Protein AF-A0A940A848-F1 (afdb_monomer)

Radius of gyration: 34.15 Å; Cα contacts (8 Å, |Δi|>4): 410; chains: 1; bounding box: 59×73×88 Å

Nearest PDB structures (foldseek):
  6dms-assembly1_A  TM=5.647E-01  e=5.187E-02  Mariniflexile fucanivorans
  2dm3-assembly1_A  TM=4.532E-01  e=2.828E-02  Homo sapiens
  6dlh-assembly1_A  TM=5.750E-01  e=3.401E-01  Mariniflexile fucanivorans
  6dns-assembly1_A  TM=5.674E-01  e=4.605E-01  Mariniflexile fucanivorans
  1op4-assembly1_A  TM=2.890E-01  e=3.012E-01  Mus musculus

Secondary structure (DSSP, 8-state):
------------BS-TTEEEEEEEEEE---SS--EEEEEEEHHHHHHHTTS-HHHHHHHHHHHHH-SS-SS--EEEEETTEEEE--TTTEEGGGEEEE-TTS-B--SSTT--EEEEEE-TTGGGTEEEEEEEEPTTS--TT-EEEEEEEEEETTEEEEEEEEEEE-PPP----PPP-----PPP--------------SS---PPP---HHHHHHHTT--

Sequence (220 aa):
MKKLLIAVVCLLTGVQAHAQYSAEVSQYPTTDYSASAFQFQLSAIAATLETDATTLTDAISTYIGSDVPDPILFYAVVNGEDVPWAAATEAEAHGFWMNGEGLPVGWGDNAKFYVFPNIDDAANDNFFFYCGQMPGTMQAGDVAKATIKLKFNGKEATFALTLNVIDKPEFNVPDPTLVEASLNIVGQQEKVVEQFPRGDYSSDLVSVDIKEALDLLGIT

Structure (mmCIF, N/CA/C/O backbone):
data_AF-A0A940A848-F1
#
_entry.id   AF-A0A940A848-F1
#
loop_
_atom_site.group_PDB
_atom_site.id
_atom_site.type_symbol
_atom_site.label_atom_id
_atom_site.label_alt_id
_atom_site.label_comp_id
_atom_site.label_asym_id
_atom_site.label_entity_id
_atom_site.label_seq_id
_atom_site.pdbx_PDB_ins_code
_atom_site.Cartn_x
_atom_site.Cartn_y
_atom_site.Cartn_z
_atom_site.occupancy
_atom_site.B_iso_or_equiv
_atom_site.auth_seq_id
_atom_site.auth_comp_id
_atom_site.auth_asym_id
_atom_site.auth_atom_id
_atom_site.pdbx_PDB_model_num
ATOM 1 N N . MET A 1 1 ? 4.758 7.594 -20.944 1.00 34.72 1 MET A N 1
ATOM 2 C CA . MET A 1 1 ? 3.537 6.854 -21.355 1.00 34.72 1 MET A CA 1
ATOM 3 C C . MET A 1 1 ? 3.746 5.398 -20.968 1.00 34.72 1 MET A C 1
ATOM 5 O O . MET A 1 1 ? 4.774 4.873 -21.345 1.00 34.72 1 MET A O 1
ATOM 9 N N . LYS A 1 2 ? 2.917 4.696 -20.202 1.00 32.38 2 LYS A N 1
ATOM 10 C CA . LYS A 1 2 ? 1.510 4.840 -19.818 1.00 32.38 2 L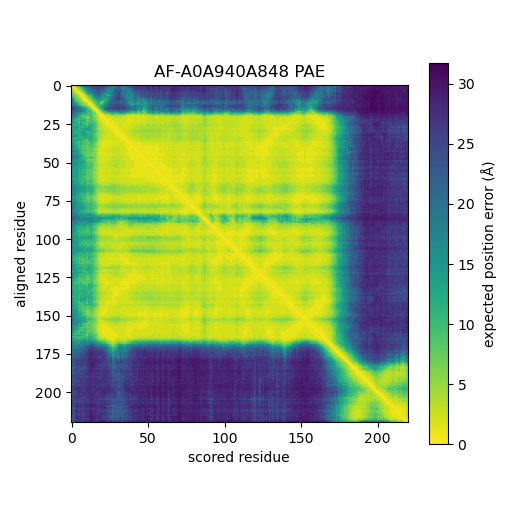YS A CA 1
ATOM 11 C C . LYS A 1 2 ? 1.377 4.364 -18.366 1.00 32.38 2 LYS A C 1
ATOM 13 O O . LYS A 1 2 ? 1.975 3.357 -18.004 1.00 32.38 2 LYS A O 1
ATOM 18 N N . LYS A 1 3 ? 0.573 5.087 -17.585 1.00 37.00 3 LYS A N 1
ATOM 19 C CA . LYS A 1 3 ? -0.046 4.589 -16.355 1.00 37.00 3 LYS A CA 1
ATOM 20 C C . LYS A 1 3 ? -0.786 3.294 -16.708 1.00 37.00 3 LYS A C 1
ATOM 22 O O . LYS A 1 3 ? -1.593 3.317 -17.636 1.00 37.00 3 LYS A O 1
ATOM 27 N N . LEU A 1 4 ? -0.511 2.202 -16.007 1.00 38.66 4 LEU A N 1
ATOM 28 C CA . LEU A 1 4 ? -1.392 1.041 -16.001 1.00 38.66 4 LEU A CA 1
ATOM 29 C C . LEU A 1 4 ? -1.688 0.714 -14.540 1.00 38.66 4 LEU A C 1
ATOM 31 O O . LEU A 1 4 ? -0.968 -0.031 -13.891 1.00 38.66 4 LEU A O 1
ATOM 35 N N . LEU A 1 5 ? -2.720 1.386 -14.036 1.00 42.22 5 LEU A N 1
ATOM 36 C CA . LEU A 1 5 ? -3.410 1.062 -12.799 1.00 42.22 5 LEU A CA 1
ATOM 37 C C . LEU A 1 5 ? -4.490 0.040 -13.187 1.00 42.22 5 LEU A C 1
ATOM 39 O O . LEU A 1 5 ? -5.352 0.361 -14.006 1.00 42.22 5 LEU A O 1
ATOM 43 N N . ILE A 1 6 ? -4.424 -1.182 -12.663 1.00 39.72 6 ILE A N 1
ATOM 44 C CA . ILE A 1 6 ? -5.527 -2.149 -12.734 1.00 39.72 6 ILE A CA 1
ATOM 45 C C . ILE A 1 6 ? -5.932 -2.436 -11.291 1.00 39.72 6 ILE A C 1
ATOM 47 O O . ILE A 1 6 ? -5.167 -3.036 -10.541 1.00 39.72 6 ILE A O 1
ATOM 51 N N . ALA A 1 7 ? -7.114 -1.948 -10.911 1.00 41.16 7 ALA A N 1
ATOM 52 C CA . ALA A 1 7 ? -7.721 -2.148 -9.603 1.00 41.16 7 ALA A CA 1
ATOM 53 C C . ALA A 1 7 ? -8.692 -3.347 -9.627 1.00 41.16 7 ALA A C 1
ATOM 55 O O . ALA A 1 7 ? -9.694 -3.331 -10.335 1.00 41.16 7 ALA A O 1
ATOM 56 N N . VAL A 1 8 ? -8.305 -4.380 -8.873 1.00 47.56 8 VAL A N 1
ATOM 57 C CA . VAL A 1 8 ? -9.037 -5.198 -7.879 1.00 47.56 8 VAL A CA 1
ATOM 58 C C . VAL A 1 8 ? -10.436 -5.778 -8.183 1.00 47.56 8 VAL A C 1
ATOM 60 O O . VAL A 1 8 ? -11.409 -5.071 -8.428 1.00 47.56 8 VAL A O 1
ATOM 63 N N . VAL A 1 9 ? -10.553 -7.100 -7.971 1.00 39.22 9 VAL A N 1
ATOM 64 C CA . VAL A 1 9 ? -11.800 -7.828 -7.658 1.00 39.22 9 VAL A CA 1
ATOM 65 C C . VAL A 1 9 ? -11.838 -8.100 -6.145 1.00 39.22 9 VAL A C 1
ATOM 67 O O . VAL A 1 9 ? -11.004 -8.848 -5.640 1.00 39.22 9 VAL A O 1
ATOM 70 N N . CYS A 1 10 ? -12.802 -7.516 -5.426 1.00 46.72 10 CYS A N 1
ATOM 71 C CA . CYS A 1 10 ? -13.019 -7.744 -3.990 1.00 46.72 10 CYS A CA 1
ATOM 72 C C . CYS A 1 10 ? -14.047 -8.865 -3.762 1.00 46.72 10 CYS A C 1
ATOM 74 O O . CYS A 1 10 ? -15.194 -8.752 -4.194 1.00 46.72 10 CYS A O 1
ATOM 76 N N . LEU A 1 11 ? -13.670 -9.914 -3.028 1.00 47.59 11 LEU A N 1
ATOM 77 C CA . LEU A 1 11 ? -14.590 -10.921 -2.489 1.00 47.59 11 LEU A CA 1
ATOM 78 C C . LEU A 1 11 ? -14.676 -10.741 -0.970 1.00 47.59 11 LEU A C 1
ATOM 80 O O . LEU A 1 11 ? -13.664 -10.821 -0.282 1.00 47.59 11 LEU A O 1
ATOM 84 N N . LEU A 1 12 ? -15.881 -10.486 -0.459 1.00 49.94 12 LEU A N 1
ATOM 85 C CA . LEU A 1 12 ? -16.175 -10.446 0.974 1.00 49.94 12 LEU A CA 1
ATOM 86 C C . LEU A 1 12 ? -16.612 -11.839 1.434 1.00 49.94 12 LEU A C 1
ATOM 88 O O . LEU A 1 12 ? -17.629 -12.356 0.969 1.00 49.94 12 LEU A O 1
ATOM 92 N N . THR A 1 13 ? -15.888 -12.427 2.383 1.00 47.38 13 THR A N 1
ATOM 93 C CA . THR A 1 13 ? -16.311 -13.650 3.080 1.00 47.38 13 THR A CA 1
ATOM 94 C C . THR A 1 13 ? -16.172 -13.443 4.585 1.00 47.38 13 THR A C 1
ATOM 96 O O . THR A 1 13 ? -15.054 -13.296 5.069 1.00 47.38 13 THR A O 1
ATOM 99 N N . GLY A 1 14 ? -17.275 -13.417 5.342 1.00 47.09 14 GLY A N 1
ATOM 100 C CA . GLY A 1 14 ? -17.206 -13.366 6.810 1.00 47.09 14 GLY A CA 1
ATOM 101 C C . GLY A 1 14 ? -18.425 -12.768 7.516 1.00 47.09 14 GLY A C 1
ATOM 102 O O . GLY A 1 14 ? -19.245 -12.078 6.914 1.00 47.09 14 GLY A O 1
ATOM 103 N N . VAL A 1 15 ? -18.530 -13.054 8.818 1.00 48.88 15 VAL A N 1
ATOM 104 C CA . VAL A 1 15 ? -19.424 -12.379 9.777 1.00 48.88 15 VAL A CA 1
ATOM 105 C C . VAL A 1 15 ? -18.771 -11.045 10.163 1.00 48.88 15 VAL A C 1
ATOM 107 O O . VAL A 1 15 ? -17.555 -11.003 10.316 1.00 48.88 15 VAL A O 1
ATOM 110 N N . GLN A 1 16 ? -19.555 -9.973 10.343 1.00 50.69 16 GLN A N 1
ATOM 111 C CA . GLN A 1 16 ? -19.077 -8.575 10.419 1.00 50.69 16 GLN A CA 1
ATOM 112 C C . GLN A 1 16 ? -17.916 -8.288 11.392 1.00 50.69 16 GLN A C 1
ATOM 114 O O . GLN A 1 16 ? -17.192 -7.330 11.172 1.00 50.69 16 GLN A O 1
ATOM 119 N N . ALA A 1 17 ? -17.689 -9.110 12.422 1.00 49.28 17 ALA A N 1
ATOM 120 C CA . ALA A 1 17 ? -16.581 -8.924 13.365 1.00 49.28 17 ALA A CA 1
ATOM 121 C C . ALA A 1 17 ? -15.186 -9.296 12.808 1.00 49.28 17 ALA A C 1
ATOM 123 O O . ALA A 1 17 ? -14.187 -8.875 13.384 1.00 49.28 17 ALA A O 1
ATOM 124 N N . HIS A 1 18 ? -15.120 -10.077 11.722 1.00 60.06 18 HIS A N 1
ATOM 125 C CA . HIS A 1 18 ? -13.884 -10.516 11.065 1.00 60.06 18 HIS A CA 1
ATOM 126 C C . HIS A 1 18 ? -14.122 -10.592 9.550 1.00 60.06 18 HIS A C 1
ATOM 128 O O . HIS A 1 18 ? -14.451 -11.657 9.016 1.00 60.06 18 HIS A O 1
ATOM 134 N N . ALA A 1 19 ? -14.010 -9.460 8.851 1.00 74.44 19 ALA A N 1
ATOM 135 C CA . ALA A 1 19 ? -14.113 -9.459 7.394 1.00 74.44 19 ALA A CA 1
ATOM 136 C C . ALA A 1 19 ? -12.743 -9.684 6.748 1.00 74.44 19 ALA A C 1
ATOM 138 O O . ALA A 1 19 ? -11.732 -9.103 7.157 1.00 74.44 19 ALA A O 1
ATOM 139 N N . GLN A 1 20 ? -12.733 -10.514 5.707 1.00 83.69 20 GLN A N 1
ATOM 140 C CA . GLN A 1 20 ? -11.577 -10.729 4.852 1.00 83.69 20 GLN A CA 1
ATOM 141 C C . GLN A 1 20 ? -11.799 -10.042 3.503 1.00 83.69 20 GLN A C 1
ATOM 143 O O . GLN A 1 20 ? -12.832 -10.232 2.860 1.00 83.69 20 GLN A O 1
ATOM 148 N N . TYR A 1 21 ? -10.804 -9.263 3.093 1.00 88.56 21 TYR A N 1
ATOM 149 C CA . TYR A 1 21 ? -10.696 -8.579 1.815 1.00 88.56 21 TYR A CA 1
ATOM 150 C C . TYR A 1 21 ? -9.500 -9.149 1.057 1.00 88.56 21 TYR A C 1
ATOM 152 O O . TYR A 1 21 ? -8.492 -9.525 1.660 1.00 88.56 21 TYR A O 1
ATOM 160 N N . SER A 1 22 ? -9.582 -9.186 -0.267 1.00 88.19 22 SER A N 1
ATOM 161 C CA . SER A 1 22 ? -8.470 -9.612 -1.114 1.00 88.19 22 SER A CA 1
ATOM 162 C C . SER A 1 22 ? -8.302 -8.680 -2.298 1.00 88.19 22 SER A C 1
ATOM 164 O O . SER A 1 22 ? -9.296 -8.249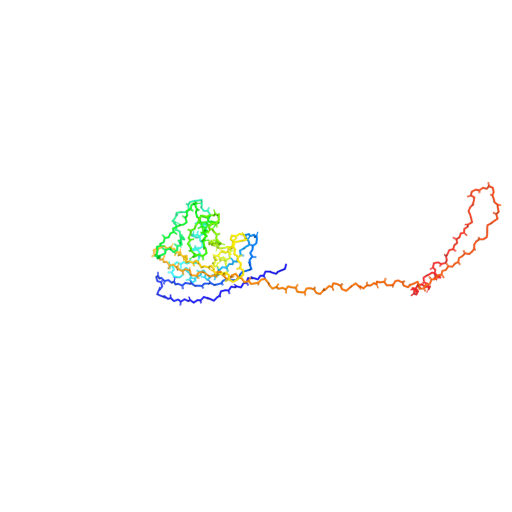 -2.881 1.00 88.19 22 SER A O 1
ATOM 166 N N . ALA A 1 23 ? -7.056 -8.415 -2.673 1.00 86.88 23 ALA A N 1
ATOM 167 C CA . ALA A 1 23 ? -6.733 -7.646 -3.859 1.00 86.88 23 ALA A CA 1
ATOM 168 C C . ALA A 1 23 ? -5.464 -8.163 -4.529 1.00 86.88 23 ALA A C 1
ATOM 170 O O . ALA A 1 23 ? -4.518 -8.597 -3.869 1.00 86.88 23 ALA A O 1
ATOM 171 N N . GLU A 1 24 ? -5.439 -8.058 -5.853 1.00 92.50 24 GLU A N 1
ATOM 172 C CA . GLU A 1 24 ? -4.270 -8.375 -6.660 1.00 92.50 24 GLU A CA 1
ATOM 173 C C . GLU A 1 24 ? -3.922 -7.189 -7.554 1.00 92.50 24 GLU A C 1
ATOM 175 O O . GLU A 1 24 ? -4.811 -6.514 -8.080 1.00 92.50 24 GLU A O 1
ATOM 180 N N . VAL A 1 25 ? -2.627 -6.948 -7.732 1.00 90.88 25 VAL A N 1
ATOM 181 C CA . VAL A 1 25 ? -2.090 -5.952 -8.665 1.00 90.88 25 VAL A CA 1
ATOM 182 C C . VAL A 1 25 ? -0.971 -6.578 -9.476 1.00 90.88 25 VAL A C 1
ATOM 184 O O . VAL A 1 25 ? -0.348 -7.554 -9.058 1.00 90.88 25 VAL A O 1
ATOM 187 N N . SER A 1 26 ? -0.730 -6.033 -10.663 1.00 92.38 26 SER A N 1
ATOM 188 C CA . SER A 1 26 ? 0.372 -6.462 -11.520 1.00 92.38 26 SER A CA 1
ATOM 189 C C . SER A 1 26 ? 1.308 -5.300 -11.802 1.00 92.38 26 SER A C 1
ATOM 191 O O . SER A 1 26 ? 0.851 -4.197 -12.100 1.00 92.38 26 SER A O 1
ATOM 193 N N . GLN A 1 27 ? 2.610 -5.560 -11.743 1.00 91.69 27 GLN A N 1
ATOM 194 C CA . GLN A 1 27 ? 3.653 -4.580 -12.028 1.00 91.69 27 GLN A CA 1
ATOM 195 C C . GLN A 1 27 ? 4.761 -5.234 -12.858 1.00 91.69 27 GLN A C 1
ATOM 197 O O . GLN A 1 27 ? 5.002 -6.429 -12.748 1.00 91.69 27 GLN A O 1
ATOM 202 N N . TYR A 1 28 ? 5.454 -4.466 -13.695 1.00 93.19 28 TYR A N 1
ATOM 203 C CA . TYR A 1 28 ? 6.683 -4.946 -14.335 1.00 93.19 28 TYR A CA 1
ATOM 204 C C . TYR A 1 28 ? 7.841 -4.964 -13.326 1.00 93.19 28 TYR A C 1
ATOM 206 O O . TYR A 1 28 ? 7.765 -4.231 -12.338 1.00 93.19 28 TYR A O 1
ATOM 214 N N . PRO A 1 29 ? 8.932 -5.715 -13.568 1.00 94.44 29 PRO A N 1
ATOM 215 C CA . PRO A 1 29 ? 10.161 -5.557 -12.797 1.00 94.44 29 PRO A CA 1
ATOM 216 C C . PRO A 1 29 ? 10.596 -4.091 -12.763 1.00 94.44 29 PRO A C 1
ATOM 218 O O . PRO A 1 29 ? 10.659 -3.438 -13.813 1.00 94.44 29 PRO A O 1
ATOM 221 N N . THR A 1 30 ? 10.881 -3.566 -11.572 1.00 92.81 30 THR A N 1
ATOM 222 C CA . THR A 1 30 ? 11.298 -2.168 -11.406 1.00 92.81 30 THR A CA 1
ATOM 223 C C . THR A 1 30 ? 12.767 -2.059 -11.024 1.00 92.81 30 THR A C 1
ATOM 225 O O . THR A 1 30 ? 13.346 -2.926 -10.371 1.00 92.81 30 THR A O 1
ATOM 228 N N . THR A 1 31 ? 13.383 -0.950 -11.423 1.00 93.88 31 THR A N 1
ATOM 229 C CA . THR A 1 31 ? 14.712 -0.516 -10.956 1.00 93.88 31 THR A CA 1
ATOM 230 C C . THR A 1 31 ? 14.611 0.728 -10.072 1.00 93.88 31 THR A C 1
ATOM 232 O O . THR A 1 31 ? 15.610 1.390 -9.807 1.00 93.88 31 THR A O 1
ATOM 235 N N . ASP A 1 32 ? 13.395 1.066 -9.650 1.00 93.94 32 ASP A N 1
ATOM 236 C CA . ASP A 1 32 ? 13.036 2.203 -8.814 1.00 93.94 32 ASP A CA 1
ATOM 237 C C . ASP A 1 32 ? 11.909 1.810 -7.843 1.00 93.94 32 ASP A C 1
ATOM 239 O O . ASP A 1 32 ? 11.393 0.689 -7.887 1.00 93.94 32 ASP A O 1
ATOM 243 N N . TYR A 1 33 ? 11.531 2.744 -6.971 1.00 92.94 33 TYR A N 1
ATOM 244 C CA . TYR A 1 33 ? 10.449 2.585 -5.996 1.00 92.94 33 TYR A CA 1
ATOM 245 C C . TYR A 1 33 ? 9.086 3.009 -6.564 1.00 92.94 33 TYR A C 1
ATOM 247 O O . TYR A 1 33 ? 8.262 3.602 -5.869 1.00 92.94 33 TYR A O 1
ATOM 255 N N . SER A 1 34 ? 8.839 2.772 -7.855 1.00 90.44 34 SER A N 1
ATOM 256 C CA . SER A 1 34 ? 7.485 2.930 -8.381 1.00 90.44 34 SER A CA 1
ATOM 257 C C . SER A 1 34 ? 6.540 1.937 -7.697 1.00 90.44 34 SER A C 1
ATOM 259 O O . SER A 1 34 ? 6.866 0.762 -7.512 1.00 90.44 34 SER A O 1
ATOM 261 N N . ALA A 1 35 ? 5.353 2.416 -7.326 1.00 91.62 35 ALA A N 1
ATOM 262 C CA . ALA A 1 35 ? 4.348 1.635 -6.617 1.00 91.62 35 ALA A CA 1
ATOM 263 C C . ALA A 1 35 ? 3.065 1.468 -7.442 1.00 91.62 35 ALA A C 1
ATOM 265 O O . ALA A 1 35 ? 2.671 2.342 -8.218 1.00 91.62 35 ALA A O 1
ATOM 266 N N . SER A 1 36 ? 2.405 0.336 -7.233 1.00 92.75 36 SER A N 1
ATOM 267 C CA . SER A 1 36 ? 1.008 0.068 -7.582 1.00 92.75 36 SER A CA 1
ATOM 268 C C . SER A 1 36 ? 0.134 0.199 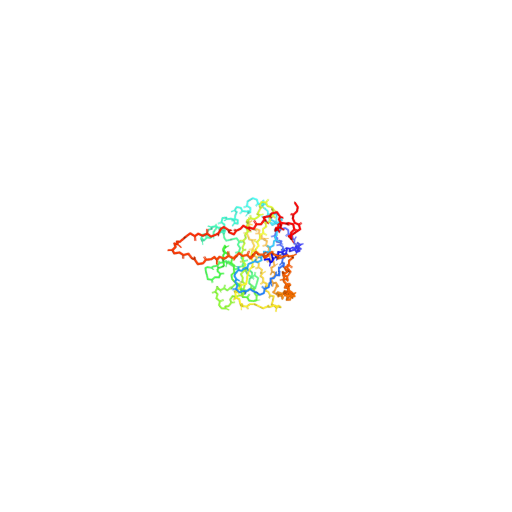-6.330 1.00 92.75 36 SER A C 1
ATOM 270 O O . SER A 1 36 ? 0.656 0.276 -5.221 1.00 92.75 36 SER A O 1
ATOM 272 N N . ALA A 1 37 ? -1.190 0.223 -6.480 1.00 92.44 37 ALA A N 1
ATOM 273 C CA . ALA A 1 37 ? -2.110 0.382 -5.355 1.00 92.44 37 ALA A CA 1
ATOM 274 C C . ALA A 1 37 ? -3.144 -0.746 -5.313 1.00 92.44 37 ALA A C 1
ATOM 276 O O . ALA A 1 37 ? -3.871 -0.962 -6.284 1.00 92.44 37 ALA A O 1
ATOM 277 N N . PHE A 1 38 ? -3.237 -1.431 -4.176 1.00 92.88 38 PHE A N 1
ATOM 278 C CA . PHE A 1 38 ? -4.382 -2.267 -3.838 1.00 92.88 38 PHE A CA 1
ATOM 279 C C . PHE A 1 38 ? -5.507 -1.359 -3.354 1.00 92.88 38 PHE A C 1
ATOM 281 O O . PHE A 1 38 ? -5.345 -0.692 -2.338 1.00 92.88 38 PHE A O 1
ATOM 288 N N . GLN A 1 39 ? -6.623 -1.324 -4.073 1.00 93.12 39 GLN A N 1
ATOM 289 C CA . GLN A 1 39 ? -7.753 -0.454 -3.762 1.00 93.12 39 GLN A CA 1
ATOM 290 C C . GLN A 1 39 ? -8.883 -1.229 -3.092 1.00 93.12 39 GLN A C 1
ATOM 292 O O . GLN A 1 39 ? -9.294 -2.285 -3.571 1.00 93.12 39 GLN A O 1
ATOM 297 N N . PHE A 1 40 ? -9.424 -0.657 -2.024 1.00 90.50 40 PHE A N 1
ATOM 298 C CA . PHE A 1 40 ? -10.577 -1.166 -1.296 1.00 90.50 40 PHE A CA 1
ATOM 299 C C . PHE A 1 40 ? -11.598 -0.057 -1.070 1.00 90.50 40 PHE A C 1
ATOM 301 O O . PHE A 1 40 ? -11.263 1.128 -1.072 1.00 90.50 40 PHE A O 1
ATOM 308 N N . GLN A 1 41 ? -12.847 -0.458 -0.836 1.00 91.94 41 GLN A N 1
ATOM 309 C CA . GLN A 1 41 ? -13.912 0.473 -0.496 1.00 91.94 41 GLN A CA 1
ATOM 310 C C . GLN A 1 41 ? -13.834 0.840 0.990 1.00 91.94 41 GLN A C 1
ATOM 312 O O . GLN A 1 41 ? -14.028 -0.016 1.859 1.00 91.94 41 GLN A O 1
ATOM 317 N N . LEU A 1 42 ? -13.567 2.111 1.281 1.00 93.56 42 LEU A N 1
ATOM 318 C CA . LEU A 1 42 ? -13.366 2.615 2.637 1.00 93.56 42 LEU A CA 1
ATOM 319 C C . LEU A 1 42 ? -14.616 2.426 3.507 1.00 93.56 42 LEU A C 1
ATOM 321 O O . LEU A 1 42 ? -14.517 1.933 4.629 1.00 93.56 42 LEU A O 1
ATOM 325 N N . SER A 1 43 ? -15.798 2.745 2.984 1.00 91.88 43 SER A N 1
ATOM 326 C CA . SER A 1 43 ? -17.078 2.597 3.681 1.00 91.88 43 SER A CA 1
ATOM 327 C C . SER A 1 43 ? -17.375 1.147 4.066 1.00 91.88 43 SER A C 1
ATOM 329 O O . SER A 1 43 ? -17.894 0.891 5.154 1.00 91.88 43 SER A O 1
ATOM 331 N N . ALA A 1 44 ? -16.987 0.181 3.228 1.00 90.25 44 ALA A N 1
ATOM 332 C CA . ALA A 1 44 ? -17.134 -1.238 3.532 1.00 90.25 44 ALA A CA 1
ATOM 333 C C . ALA A 1 44 ? -16.208 -1.675 4.677 1.00 90.25 44 ALA A C 1
ATOM 335 O O . ALA A 1 44 ? -16.607 -2.487 5.511 1.00 90.25 44 ALA A O 1
ATOM 336 N N . ILE A 1 45 ? -14.983 -1.144 4.731 1.00 92.88 45 ILE A N 1
ATOM 337 C CA . ILE A 1 45 ? -14.040 -1.398 5.831 1.00 92.88 45 ILE A CA 1
ATOM 338 C C . ILE A 1 45 ? -14.549 -0.748 7.120 1.00 92.88 45 ILE A C 1
ATOM 340 O O . ILE A 1 45 ? -14.586 -1.401 8.161 1.00 92.88 45 ILE A O 1
ATOM 344 N N . ALA A 1 46 ? -14.998 0.506 7.052 1.00 94.25 46 ALA A N 1
ATOM 345 C CA . ALA A 1 46 ? -15.559 1.219 8.194 1.00 94.25 46 ALA A CA 1
ATOM 346 C C . ALA A 1 46 ? -16.758 0.473 8.799 1.00 94.25 46 ALA A C 1
ATOM 348 O O . ALA A 1 46 ? -16.815 0.285 10.013 1.00 94.25 46 ALA A O 1
ATOM 349 N N . ALA A 1 47 ? -17.656 -0.047 7.957 1.00 90.25 47 ALA A N 1
ATOM 350 C CA . ALA A 1 47 ? -18.790 -0.849 8.406 1.00 90.25 47 ALA A CA 1
ATOM 351 C C . ALA A 1 47 ? -18.363 -2.138 9.137 1.00 90.25 47 ALA A C 1
ATOM 353 O O . ALA A 1 47 ? -18.945 -2.461 10.171 1.00 90.25 47 ALA A O 1
ATOM 354 N N . THR A 1 48 ? -17.340 -2.853 8.647 1.00 89.50 48 THR A N 1
ATOM 355 C CA . THR A 1 48 ? -16.746 -4.020 9.340 1.00 89.50 48 THR A CA 1
ATOM 356 C C . THR A 1 48 ? -16.198 -3.643 10.713 1.00 89.50 48 THR A C 1
ATOM 358 O O . THR A 1 48 ? -16.358 -4.375 11.686 1.00 89.50 48 THR A O 1
ATOM 361 N N . LEU A 1 49 ? -15.566 -2.477 10.806 1.00 93.38 49 LEU A N 1
ATOM 362 C CA . LEU A 1 49 ? -14.984 -1.973 12.047 1.00 93.38 49 LEU A CA 1
ATOM 363 C C . LEU A 1 49 ? -16.017 -1.295 12.964 1.00 93.38 49 LEU A C 1
ATOM 365 O O . LEU A 1 49 ? -15.637 -0.705 13.973 1.00 93.38 49 LEU A O 1
ATOM 369 N N . GLU A 1 50 ? -17.310 -1.384 12.623 1.00 93.81 50 GLU A N 1
ATOM 370 C CA . GLU A 1 50 ? -18.427 -0.766 13.346 1.00 93.81 50 GLU A CA 1
ATOM 371 C C . GLU A 1 50 ? -18.205 0.741 13.591 1.00 93.81 50 GLU A C 1
ATOM 373 O O . GLU A 1 50 ? -18.478 1.278 14.665 1.00 93.81 50 GLU A O 1
ATOM 378 N N . THR A 1 51 ? -17.696 1.432 12.568 1.00 95.56 51 THR A N 1
ATOM 379 C CA . THR A 1 51 ? -17.448 2.879 12.554 1.00 95.56 51 THR A CA 1
ATOM 380 C C . THR A 1 51 ? -17.914 3.507 11.233 1.00 95.56 51 THR A C 1
ATOM 382 O O . THR A 1 51 ? -18.515 2.842 10.388 1.00 95.56 51 THR A O 1
ATOM 385 N N . ASP A 1 52 ? -17.671 4.803 11.051 1.00 96.75 52 ASP A N 1
ATOM 386 C CA . ASP A 1 52 ? -17.938 5.530 9.811 1.00 96.75 52 ASP A CA 1
ATOM 387 C C . ASP A 1 52 ? -16.638 5.878 9.065 1.00 96.75 52 ASP A C 1
ATOM 389 O O . ASP A 1 52 ? -15.542 5.858 9.628 1.00 96.75 52 ASP A O 1
ATOM 393 N N . ALA A 1 53 ? -16.762 6.174 7.768 1.00 95.75 53 ALA A N 1
ATOM 394 C CA . ALA A 1 53 ? -15.615 6.430 6.899 1.00 95.75 53 ALA A CA 1
ATOM 395 C C . ALA A 1 53 ? -14.795 7.657 7.334 1.00 95.75 53 ALA A C 1
ATOM 397 O O . ALA A 1 53 ? -13.575 7.645 7.178 1.00 95.75 53 ALA A O 1
ATOM 398 N N . THR A 1 54 ? -15.428 8.684 7.908 1.00 97.62 54 THR A N 1
ATOM 399 C CA . THR A 1 54 ? -14.735 9.886 8.392 1.00 97.62 54 THR A CA 1
ATOM 400 C C . THR A 1 54 ? -13.890 9.548 9.612 1.00 97.62 54 THR A C 1
ATOM 402 O O . THR A 1 54 ? -12.684 9.770 9.598 1.00 97.62 54 THR A O 1
ATOM 405 N N . THR A 1 55 ? -14.494 8.914 10.619 1.00 98.06 55 THR A N 1
ATOM 406 C CA . THR A 1 55 ? -13.797 8.486 11.838 1.00 98.06 55 THR A CA 1
ATOM 407 C C . THR A 1 55 ? -12.625 7.558 11.514 1.00 98.06 55 THR A C 1
ATOM 409 O O . THR A 1 55 ? -11.535 7.708 12.070 1.00 98.06 55 THR A O 1
ATOM 412 N N . LEU A 1 56 ? -12.819 6.614 10.587 1.00 97.75 56 LEU A N 1
ATOM 413 C CA . LEU A 1 56 ? -11.748 5.716 10.166 1.00 97.75 56 LEU A CA 1
ATOM 414 C C . LEU A 1 56 ? -10.629 6.453 9.414 1.00 97.75 56 LEU A C 1
ATOM 416 O O . LEU A 1 56 ? -9.453 6.178 9.653 1.00 97.75 56 LEU A O 1
ATOM 420 N N . THR A 1 57 ? -10.976 7.395 8.533 1.00 98.00 57 THR A N 1
ATOM 421 C CA . THR A 1 57 ? -9.994 8.216 7.804 1.00 98.00 57 THR A CA 1
ATOM 422 C C . THR A 1 57 ? -9.140 9.030 8.764 1.00 98.00 57 THR A C 1
ATOM 424 O O . THR A 1 57 ? -7.919 9.022 8.637 1.00 98.00 57 THR A O 1
ATOM 427 N N . ASP A 1 58 ? -9.754 9.676 9.756 1.00 97.69 58 ASP A N 1
ATOM 428 C CA . ASP A 1 58 ? -9.047 10.491 10.748 1.00 97.69 58 ASP A CA 1
ATOM 429 C C . ASP A 1 58 ? -8.078 9.646 11.587 1.00 97.69 58 ASP A C 1
ATOM 431 O O . ASP A 1 58 ? -6.939 10.054 11.843 1.00 97.69 58 ASP A O 1
ATOM 435 N N . ALA A 1 59 ? -8.497 8.437 11.974 1.00 97.62 59 ALA A N 1
ATOM 436 C CA . ALA A 1 59 ? -7.654 7.497 12.704 1.00 97.62 59 ALA A CA 1
ATOM 437 C C . ALA A 1 59 ? -6.443 7.052 11.868 1.00 97.62 59 ALA A C 1
ATOM 439 O O . ALA A 1 59 ? -5.309 7.103 12.347 1.00 97.62 59 ALA A O 1
ATOM 440 N N . ILE A 1 60 ? -6.663 6.667 10.606 1.00 97.25 60 ILE A N 1
ATOM 441 C CA . ILE A 1 60 ? -5.583 6.250 9.702 1.00 97.25 60 ILE A CA 1
ATOM 442 C C . ILE A 1 60 ? -4.659 7.430 9.375 1.00 97.25 60 ILE A C 1
ATOM 444 O O . ILE A 1 60 ? -3.443 7.268 9.399 1.00 97.25 60 ILE A O 1
ATOM 448 N N . SER A 1 61 ? -5.197 8.626 9.126 1.00 97.00 61 SER A N 1
ATOM 449 C CA . SER A 1 61 ? -4.393 9.822 8.854 1.00 97.00 61 SER A CA 1
ATOM 450 C C . SER A 1 61 ? -3.513 10.195 10.048 1.00 97.00 61 SER A C 1
ATOM 452 O O . SER A 1 61 ? -2.357 10.571 9.863 1.00 97.00 61 SER A O 1
ATOM 454 N N . THR A 1 62 ? -4.042 10.077 11.269 1.00 96.75 62 THR A N 1
ATOM 455 C CA . THR A 1 62 ? -3.286 10.319 12.507 1.00 96.75 62 THR A CA 1
ATOM 456 C C . THR A 1 62 ? -2.180 9.285 12.683 1.00 96.75 62 THR A C 1
ATOM 458 O O . THR A 1 62 ? -1.046 9.646 12.995 1.00 96.75 62 THR A O 1
ATOM 461 N N . TYR A 1 63 ? -2.493 8.008 12.445 1.00 95.38 63 TYR A N 1
ATOM 462 C CA . TYR A 1 63 ? -1.521 6.920 12.476 1.00 95.38 63 TYR A CA 1
ATOM 463 C C . TYR A 1 63 ? -0.373 7.170 11.488 1.00 95.38 63 TYR A C 1
ATOM 465 O O . TYR A 1 63 ? 0.783 7.176 11.897 1.00 95.38 63 TYR A O 1
ATOM 473 N N . ILE A 1 64 ? -0.688 7.454 10.218 1.00 94.25 64 ILE A N 1
ATOM 474 C CA . ILE A 1 64 ? 0.300 7.708 9.156 1.00 94.25 64 ILE A CA 1
ATOM 475 C C . ILE A 1 64 ? 1.177 8.928 9.481 1.00 94.25 64 ILE A C 1
ATOM 477 O O . ILE A 1 64 ? 2.375 8.906 9.219 1.00 94.25 64 ILE A O 1
ATOM 481 N N . GLY A 1 65 ? 0.593 9.991 10.041 1.00 93.19 65 GLY A N 1
ATOM 482 C CA . GLY A 1 65 ? 1.294 11.249 10.316 1.00 93.19 65 GLY A CA 1
ATOM 483 C C . GLY A 1 65 ? 2.097 11.297 11.621 1.00 93.19 65 GLY A C 1
ATOM 484 O O . GLY A 1 65 ? 2.718 12.321 11.898 1.00 93.19 65 GLY A O 1
ATOM 485 N N . SER A 1 66 ? 2.061 10.247 12.444 1.00 92.06 66 SER A N 1
ATOM 486 C CA . SER A 1 66 ? 2.769 10.201 13.732 1.00 92.06 66 SER A CA 1
ATOM 487 C C . SER A 1 66 ? 4.155 9.581 13.579 1.00 92.06 66 SER A C 1
ATOM 489 O O . SER A 1 66 ? 4.279 8.596 12.877 1.00 92.06 66 SER A O 1
ATOM 491 N N . ASP A 1 67 ? 5.186 10.055 14.283 1.00 88.69 67 ASP A N 1
ATOM 492 C CA . ASP A 1 67 ? 6.499 9.373 14.288 1.00 88.69 67 ASP A CA 1
ATOM 493 C C . ASP A 1 67 ? 6.439 8.014 15.012 1.00 88.69 67 ASP A C 1
ATOM 495 O O . ASP A 1 67 ? 7.144 7.068 14.674 1.00 88.69 67 ASP A O 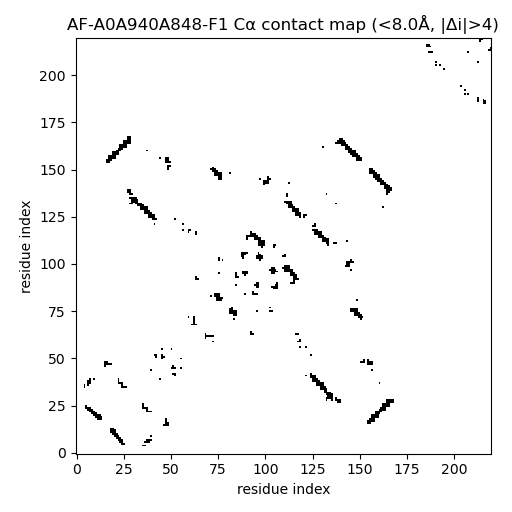1
ATOM 499 N N . VAL A 1 68 ? 5.591 7.927 16.040 1.00 89.25 68 VAL A N 1
ATOM 500 C CA . VAL A 1 68 ? 5.322 6.710 16.815 1.00 89.25 68 VAL A CA 1
ATOM 501 C C . VAL A 1 68 ? 3.811 6.628 17.054 1.00 89.25 68 VAL A C 1
ATOM 503 O O . VAL A 1 68 ? 3.326 7.165 18.052 1.00 89.25 68 VAL A O 1
ATOM 506 N N . PRO A 1 69 ? 3.033 6.038 16.132 1.00 90.12 69 PRO A N 1
ATOM 507 C CA . PRO A 1 69 ? 1.594 5.869 16.287 1.00 90.12 69 PRO A CA 1
ATOM 508 C C . PRO A 1 69 ? 1.192 5.091 17.544 1.00 90.12 69 PRO A C 1
ATOM 510 O O . PRO A 1 69 ? 1.671 3.985 17.804 1.00 90.12 69 PRO A O 1
ATOM 513 N N . ASP A 1 70 ? 0.225 5.659 18.262 1.00 90.38 70 ASP A N 1
ATOM 514 C CA . ASP A 1 70 ? -0.510 5.043 19.364 1.00 90.38 70 ASP A CA 1
ATOM 515 C C . ASP A 1 70 ? -2.001 5.432 19.238 1.00 90.38 70 ASP A C 1
ATOM 517 O O . ASP A 1 70 ? -2.315 6.626 19.249 1.00 90.38 70 ASP A O 1
ATOM 521 N N . PRO A 1 71 ? -2.935 4.476 19.073 1.00 91.69 71 PRO A N 1
ATOM 522 C CA . PRO A 1 71 ? -2.712 3.034 18.996 1.00 91.69 71 PRO A CA 1
ATOM 523 C C . PRO A 1 71 ? -2.081 2.596 17.668 1.00 91.69 71 PRO A C 1
ATOM 525 O O . PRO A 1 71 ? -2.203 3.257 16.636 1.00 91.69 71 PRO A O 1
ATOM 528 N N . ILE A 1 72 ? -1.464 1.414 17.677 1.00 94.06 72 ILE A N 1
ATOM 529 C CA . ILE A 1 72 ? -1.059 0.737 16.442 1.00 94.06 72 ILE A CA 1
ATOM 530 C C . ILE A 1 72 ? -2.315 0.219 15.734 1.00 94.06 72 ILE A C 1
ATOM 532 O O . ILE A 1 72 ? -3.102 -0.524 16.321 1.00 94.06 72 ILE A O 1
ATOM 536 N N . LEU A 1 73 ? -2.491 0.600 14.468 1.00 96.00 73 LEU A N 1
ATOM 537 C CA . LEU A 1 73 ? -3.646 0.194 13.666 1.00 96.00 73 LEU A CA 1
ATOM 538 C C . LEU A 1 73 ? -3.348 -0.997 12.755 1.00 96.00 73 LEU A C 1
ATOM 540 O O . LEU A 1 73 ? -4.204 -1.870 12.602 1.00 96.00 73 LEU A O 1
ATOM 544 N N . PHE A 1 74 ? -2.155 -1.040 12.156 1.00 96.31 74 PHE A N 1
ATOM 545 C CA . PHE A 1 74 ? -1.807 -2.028 11.139 1.00 96.31 74 PHE A CA 1
ATOM 546 C C . PHE A 1 74 ? -0.796 -3.056 11.639 1.00 96.31 74 PHE A C 1
ATOM 548 O O . PHE A 1 74 ? 0.185 -2.728 12.306 1.00 96.31 74 PHE A O 1
ATOM 555 N N . TYR A 1 75 ? -1.037 -4.310 11.262 1.00 95.81 75 TYR A N 1
ATOM 556 C CA . TYR A 1 75 ? -0.219 -5.459 11.629 1.00 95.81 75 TYR A CA 1
ATOM 557 C C . TYR A 1 75 ? 0.005 -6.346 10.407 1.00 95.81 75 TYR A C 1
ATOM 559 O O . TYR A 1 75 ? -0.950 -6.666 9.699 1.00 95.81 75 TYR A O 1
ATOM 567 N N . ALA A 1 76 ? 1.236 -6.793 10.181 1.00 95.19 76 ALA A N 1
ATOM 568 C CA . ALA A 1 76 ? 1.494 -7.922 9.298 1.00 95.19 76 ALA A CA 1
ATOM 569 C C . ALA A 1 76 ? 1.113 -9.223 10.016 1.00 95.19 76 ALA A C 1
ATOM 571 O O . ALA A 1 76 ? 1.319 -9.352 11.221 1.00 95.19 76 ALA A O 1
ATOM 572 N N . VAL A 1 77 ? 0.572 -10.201 9.291 1.00 92.75 77 VAL A N 1
ATOM 573 C CA . VAL A 1 77 ? 0.233 -11.512 9.859 1.00 92.75 77 VAL A CA 1
ATOM 574 C C . VAL A 1 77 ? 1.335 -12.509 9.532 1.00 92.75 77 VAL A C 1
ATOM 576 O O . VAL A 1 77 ? 1.530 -12.868 8.372 1.00 92.75 77 VAL A O 1
ATOM 579 N N . VAL A 1 78 ? 2.026 -12.996 10.561 1.00 90.06 78 VAL A N 1
ATOM 580 C CA . VAL A 1 78 ? 3.119 -13.969 10.440 1.00 90.06 78 VAL A CA 1
ATOM 581 C C . VAL A 1 78 ? 2.742 -15.229 11.193 1.00 90.06 78 VAL A C 1
ATOM 583 O O . VAL A 1 78 ? 2.604 -15.208 12.410 1.00 90.06 78 VAL A O 1
ATOM 586 N N . ASN A 1 79 ? 2.569 -16.344 10.481 1.00 86.94 79 ASN A N 1
ATOM 587 C CA . ASN A 1 79 ? 2.162 -17.623 11.079 1.00 86.94 79 ASN A CA 1
ATOM 588 C C . ASN A 1 79 ? 0.891 -17.524 11.955 1.00 86.94 79 ASN A C 1
ATOM 590 O O . ASN A 1 79 ? 0.743 -18.266 12.920 1.00 86.94 79 ASN A O 1
ATOM 594 N N . GLY A 1 80 ? -0.024 -16.610 11.611 1.00 85.38 80 GLY A N 1
ATOM 595 C CA . GLY A 1 80 ? -1.263 -16.352 12.355 1.00 85.38 80 GLY A CA 1
ATOM 596 C C . GLY A 1 80 ? -1.148 -15.307 13.470 1.00 85.38 80 GLY A C 1
ATOM 597 O O . GLY A 1 80 ? -2.177 -14.911 14.011 1.00 85.38 80 GLY A O 1
ATOM 598 N N . GLU A 1 81 ? 0.058 -14.826 13.767 1.00 90.56 81 GLU A N 1
ATOM 599 C CA . GLU A 1 81 ? 0.321 -13.816 14.793 1.00 90.56 81 GLU A CA 1
ATOM 600 C C . GLU A 1 81 ? 0.369 -12.406 14.202 1.00 90.56 81 GLU A C 1
ATOM 602 O O . GLU A 1 81 ? 0.836 -12.204 13.078 1.00 90.56 81 GLU A O 1
ATOM 607 N N . ASP A 1 82 ? -0.078 -11.427 14.986 1.00 94.00 82 ASP A N 1
ATOM 608 C CA . ASP A 1 82 ? -0.106 -10.024 14.579 1.00 94.00 82 ASP A CA 1
ATOM 609 C C . ASP A 1 82 ? 1.210 -9.336 14.945 1.00 94.00 82 ASP A C 1
ATOM 611 O O . ASP A 1 82 ? 1.535 -9.141 16.117 1.00 94.00 82 ASP A O 1
ATOM 615 N N . VAL A 1 83 ? 1.964 -8.950 13.920 1.00 93.12 83 VAL A N 1
ATOM 616 C CA . VAL A 1 83 ? 3.271 -8.308 14.041 1.00 93.12 83 VAL A CA 1
ATOM 617 C C . VAL A 1 83 ? 3.123 -6.824 13.699 1.00 93.12 83 VAL A C 1
ATOM 619 O O . VAL A 1 83 ? 2.802 -6.500 12.552 1.00 93.12 83 VAL A O 1
ATOM 622 N N . PRO A 1 84 ? 3.316 -5.904 14.662 1.00 91.94 84 PRO A N 1
ATOM 623 C CA . PRO A 1 84 ? 3.257 -4.476 14.382 1.00 91.94 84 PRO A CA 1
ATOM 624 C C . PRO A 1 84 ? 4.447 -4.041 13.527 1.00 91.94 84 PRO A C 1
ATOM 626 O O . PRO A 1 84 ? 5.466 -4.733 13.446 1.00 91.94 84 PRO A O 1
ATOM 629 N N . TRP A 1 85 ? 4.334 -2.865 12.919 1.00 83.94 85 TRP A N 1
ATOM 630 C CA . TRP A 1 85 ? 5.489 -2.201 12.328 1.00 83.94 85 TRP A CA 1
ATOM 631 C C . TRP A 1 85 ? 6.506 -1.852 13.436 1.00 83.94 85 TRP A C 1
ATOM 633 O O . TRP A 1 85 ? 6.151 -1.616 14.593 1.00 83.94 85 TRP A O 1
ATOM 643 N N . ALA A 1 86 ? 7.788 -1.858 13.094 1.00 79.69 86 ALA A N 1
ATOM 644 C CA . ALA A 1 86 ? 8.872 -1.418 13.963 1.00 79.69 86 ALA A CA 1
ATOM 645 C C . ALA A 1 86 ? 9.943 -0.751 13.102 1.00 79.69 86 ALA A C 1
ATOM 647 O O . ALA A 1 86 ? 10.098 -1.124 11.944 1.00 79.69 86 ALA A O 1
ATOM 648 N N . ALA A 1 87 ? 10.746 0.148 13.678 1.00 68.06 87 ALA A N 1
ATOM 649 C CA . ALA A 1 87 ? 11.761 0.923 12.948 1.00 68.06 87 ALA A CA 1
ATOM 650 C C . ALA A 1 87 ? 12.713 0.074 12.078 1.00 68.06 87 ALA A C 1
ATOM 652 O O . ALA A 1 87 ? 13.234 0.540 11.070 1.00 68.06 87 ALA A O 1
ATOM 653 N N . ALA A 1 88 ? 12.953 -1.188 12.453 1.00 61.62 88 ALA A N 1
ATOM 654 C CA . ALA A 1 88 ? 13.796 -2.091 11.677 1.00 61.62 88 ALA A CA 1
ATOM 655 C C . ALA A 1 88 ? 13.111 -2.658 10.425 1.00 61.62 88 ALA A C 1
ATOM 657 O O . ALA A 1 88 ? 13.829 -3.057 9.522 1.00 61.62 88 ALA A O 1
ATOM 658 N N . THR A 1 89 ? 11.776 -2.718 10.369 1.00 79.25 89 THR A N 1
ATOM 659 C CA . THR A 1 89 ? 10.961 -3.276 9.267 1.00 79.25 89 THR A CA 1
ATOM 660 C C . THR A 1 89 ? 10.086 -2.225 8.578 1.00 79.25 89 THR A C 1
ATOM 662 O O . THR A 1 89 ? 9.277 -2.561 7.713 1.00 79.25 89 THR A O 1
ATOM 665 N N . GLU A 1 90 ? 10.212 -0.968 8.999 1.00 84.19 90 GLU A N 1
ATOM 666 C CA . GLU A 1 90 ? 9.352 0.143 8.614 1.00 84.19 90 GLU A CA 1
ATOM 667 C C . GLU A 1 90 ? 9.585 0.543 7.153 1.00 84.19 90 GLU A C 1
ATOM 669 O O . GLU A 1 90 ? 10.684 0.932 6.747 1.00 84.19 90 GLU A O 1
ATOM 674 N N . ALA A 1 91 ? 8.529 0.428 6.353 1.00 86.62 91 ALA A N 1
ATOM 675 C CA . ALA A 1 91 ? 8.402 1.163 5.102 1.00 86.62 91 ALA A CA 1
ATOM 676 C C . ALA A 1 91 ? 7.685 2.497 5.362 1.00 86.62 91 ALA A C 1
ATOM 678 O O . ALA A 1 91 ? 7.246 2.768 6.476 1.00 86.62 91 ALA A O 1
ATOM 679 N N . GLU A 1 92 ? 7.545 3.325 4.327 1.00 89.12 92 GLU A N 1
ATOM 680 C CA . GLU A 1 92 ? 6.817 4.597 4.409 1.00 89.12 92 GLU A CA 1
ATOM 681 C C . GLU A 1 92 ? 5.457 4.448 5.117 1.00 89.12 92 GLU A C 1
ATOM 683 O O . GLU A 1 92 ? 4.814 3.406 5.004 1.00 89.12 92 GLU A O 1
ATOM 688 N N . ALA A 1 93 ? 5.025 5.478 5.854 1.00 91.38 93 ALA A N 1
ATOM 689 C CA . ALA A 1 93 ? 3.719 5.517 6.520 1.00 91.38 93 ALA A CA 1
ATOM 690 C C . ALA A 1 93 ? 3.450 4.323 7.465 1.00 91.38 93 ALA A C 1
ATOM 692 O O . ALA A 1 93 ? 2.329 3.804 7.515 1.00 91.38 93 ALA A O 1
ATOM 693 N N . HIS A 1 94 ? 4.477 3.879 8.205 1.00 93.31 94 HIS A N 1
ATOM 694 C CA . HIS A 1 94 ? 4.418 2.713 9.106 1.00 93.31 94 HIS A CA 1
ATOM 695 C C . HIS A 1 94 ? 4.011 1.423 8.395 1.00 93.31 94 HIS A C 1
ATOM 697 O O . HIS A 1 94 ? 3.288 0.580 8.938 1.00 93.31 94 HIS A O 1
ATOM 703 N N . GLY A 1 95 ? 4.431 1.311 7.137 1.00 93.62 95 GLY A N 1
ATOM 704 C CA . GLY A 1 95 ? 4.273 0.118 6.332 1.00 93.62 95 GLY A CA 1
ATOM 705 C C . GLY A 1 95 ? 5.318 -0.945 6.648 1.00 93.62 95 GLY A C 1
ATOM 706 O O . GLY A 1 95 ? 6.137 -0.823 7.559 1.00 93.62 95 GLY A O 1
ATOM 707 N N . PHE A 1 96 ? 5.314 -1.994 5.837 1.00 96.38 96 PHE A N 1
ATOM 708 C CA . PHE A 1 96 ? 6.162 -3.162 6.022 1.00 96.38 96 PHE A CA 1
ATOM 709 C C . PHE A 1 96 ? 7.032 -3.383 4.794 1.00 96.38 96 PHE A C 1
ATOM 711 O O . PHE A 1 96 ? 6.519 -3.525 3.682 1.00 96.38 96 PHE A O 1
ATOM 718 N N . TRP A 1 97 ? 8.342 -3.478 5.005 1.00 96.50 97 TRP A N 1
ATOM 719 C CA . TRP A 1 97 ? 9.220 -4.189 4.083 1.00 96.50 97 TRP A CA 1
ATOM 720 C C . TRP A 1 97 ? 9.025 -5.688 4.256 1.00 96.50 97 TRP A C 1
ATOM 722 O O . TRP A 1 97 ? 8.949 -6.188 5.375 1.00 96.50 97 TRP A O 1
ATOM 732 N N . MET A 1 98 ? 8.941 -6.408 3.144 1.00 95.19 98 MET A N 1
ATOM 733 C CA . MET A 1 98 ? 8.563 -7.816 3.111 1.00 95.19 98 MET A CA 1
ATOM 734 C C . MET A 1 98 ? 9.544 -8.605 2.243 1.00 95.19 98 MET A C 1
ATOM 736 O O . MET A 1 98 ? 9.984 -8.133 1.190 1.00 95.19 98 MET A O 1
ATOM 740 N N . ASN A 1 99 ? 9.892 -9.819 2.664 1.00 93.62 99 ASN A N 1
ATOM 741 C CA . ASN A 1 99 ? 10.630 -10.759 1.820 1.00 93.62 99 ASN A CA 1
ATOM 742 C C . ASN A 1 99 ? 9.690 -11.410 0.780 1.00 93.62 99 ASN A C 1
ATOM 744 O O . ASN A 1 99 ? 8.482 -11.187 0.791 1.00 93.62 99 ASN A O 1
ATOM 748 N N . GLY A 1 100 ? 10.219 -12.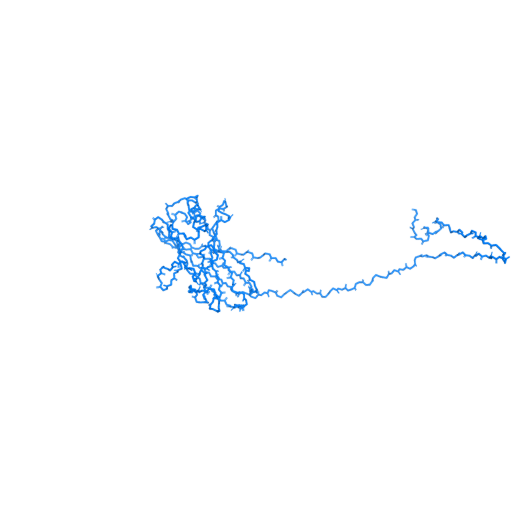251 -0.112 1.00 86.44 100 GLY A N 1
ATOM 749 C CA . GLY A 1 100 ? 9.411 -12.921 -1.148 1.00 86.44 100 GLY A CA 1
ATOM 750 C C . GLY A 1 100 ? 8.349 -13.896 -0.613 1.00 86.44 100 GLY A C 1
ATOM 751 O O . GLY A 1 100 ? 7.441 -14.271 -1.345 1.00 86.44 100 GLY A O 1
ATOM 752 N N . GLU A 1 101 ? 8.437 -14.283 0.660 1.00 88.06 101 GLU A N 1
ATOM 753 C CA . GLU A 1 101 ? 7.486 -15.175 1.335 1.00 88.06 101 GLU A CA 1
ATOM 754 C C . GLU A 1 101 ? 6.356 -14.406 2.035 1.00 88.06 101 GLU A C 1
ATOM 756 O O . GLU A 1 101 ? 5.435 -15.022 2.570 1.00 88.06 101 GLU A O 1
ATOM 761 N N . GLY A 1 102 ? 6.406 -13.070 2.033 1.00 86.69 102 GLY A N 1
ATOM 762 C CA . GLY A 1 102 ? 5.421 -12.239 2.718 1.00 86.69 102 GLY A CA 1
ATOM 763 C C . GLY A 1 102 ? 5.677 -12.055 4.206 1.00 86.69 102 GLY A C 1
ATOM 764 O O . GLY A 1 102 ? 4.738 -11.791 4.954 1.00 86.69 102 GLY A O 1
ATOM 765 N N . LEU A 1 103 ? 6.926 -12.215 4.647 1.00 92.19 103 LEU A N 1
ATOM 766 C CA . LEU A 1 103 ? 7.331 -11.988 6.029 1.00 92.19 103 LEU A CA 1
ATOM 767 C C . LEU A 1 103 ? 7.970 -10.604 6.179 1.00 92.19 103 LEU A C 1
ATOM 769 O O . LEU A 1 103 ? 8.797 -10.240 5.334 1.00 92.19 103 LEU A O 1
ATOM 773 N N . PRO A 1 104 ? 7.646 -9.859 7.252 1.00 94.38 104 PRO A N 1
ATOM 774 C CA . PRO A 1 104 ? 8.238 -8.562 7.508 1.00 94.38 104 PRO A CA 1
ATOM 775 C C . PRO A 1 104 ? 9.736 -8.716 7.765 1.00 94.38 104 PRO A C 1
ATOM 777 O O . PRO A 1 104 ? 10.179 -9.530 8.578 1.00 94.38 104 PRO A O 1
ATOM 780 N N . VAL A 1 105 ? 10.520 -7.920 7.055 1.00 94.12 105 VAL A N 1
ATOM 781 C CA . VAL A 1 105 ? 11.980 -7.862 7.143 1.00 94.12 105 VAL A CA 1
ATOM 782 C C . VAL A 1 105 ? 12.414 -6.409 7.129 1.00 94.12 105 VAL A C 1
ATOM 784 O O . VAL A 1 105 ? 11.626 -5.524 6.819 1.00 94.12 105 VAL A O 1
ATOM 787 N N . GLY A 1 106 ? 13.671 -6.146 7.469 1.00 92.75 106 GLY A N 1
ATOM 788 C CA . GLY A 1 106 ? 14.213 -4.808 7.296 1.00 92.75 106 GLY A CA 1
ATOM 789 C C . GLY A 1 106 ? 14.526 -4.458 5.857 1.00 92.75 106 GLY A C 1
ATOM 790 O O . GLY A 1 106 ? 14.748 -5.339 5.023 1.00 92.75 106 GLY A O 1
ATOM 791 N N . TRP A 1 107 ? 14.572 -3.154 5.587 1.00 92.81 107 TRP A N 1
ATOM 792 C CA . TRP A 1 107 ? 15.077 -2.642 4.322 1.00 92.81 107 TRP A CA 1
ATOM 793 C C . TRP A 1 107 ? 16.513 -3.134 4.090 1.00 92.81 107 TRP A C 1
ATOM 795 O O . TRP A 1 107 ? 17.361 -3.054 4.981 1.00 92.81 107 TRP A O 1
ATOM 805 N N . GLY A 1 108 ? 16.781 -3.649 2.892 1.00 91.56 108 GLY A N 1
ATOM 806 C CA . GLY A 1 108 ? 18.079 -4.194 2.499 1.00 91.56 108 GLY A CA 1
ATOM 807 C C . GLY A 1 108 ? 17.935 -5.493 1.711 1.00 91.56 108 GLY A C 1
ATOM 808 O O . GLY A 1 108 ? 16.877 -5.780 1.157 1.00 91.56 108 GLY A O 1
ATOM 809 N N . ASP A 1 109 ? 18.995 -6.298 1.692 1.00 89.62 109 ASP A N 1
ATOM 810 C CA . ASP A 1 109 ? 19.145 -7.443 0.777 1.00 89.62 109 ASP A CA 1
ATOM 811 C C . ASP A 1 109 ? 18.046 -8.516 0.889 1.00 89.62 109 ASP A C 1
ATOM 813 O O . ASP A 1 109 ? 17.775 -9.238 -0.072 1.00 89.62 109 ASP A O 1
ATOM 817 N N . ASN A 1 110 ? 17.393 -8.622 2.051 1.00 92.94 110 ASN A N 1
ATOM 818 C CA . ASN A 1 110 ? 16.330 -9.602 2.292 1.00 92.94 110 ASN A CA 1
ATOM 819 C C . ASN A 1 110 ? 14.938 -9.114 1.860 1.00 92.94 110 ASN A C 1
ATOM 821 O O . ASN A 1 110 ? 14.014 -9.926 1.760 1.00 92.94 110 ASN A O 1
ATOM 825 N N . ALA A 1 111 ? 14.766 -7.813 1.623 1.00 95.75 111 ALA A N 1
ATOM 826 C CA . ALA A 1 111 ? 13.495 -7.244 1.206 1.00 95.75 111 ALA A CA 1
ATOM 827 C C . ALA A 1 111 ? 13.276 -7.430 -0.300 1.00 95.75 111 ALA A C 1
ATOM 829 O O . ALA A 1 111 ? 14.190 -7.296 -1.113 1.00 95.75 111 ALA A O 1
ATOM 830 N N . LYS A 1 112 ? 12.034 -7.733 -0.672 1.00 96.38 112 LYS A N 1
ATOM 831 C CA . LYS A 1 112 ? 11.594 -7.922 -2.060 1.00 96.38 112 LYS A CA 1
ATOM 832 C C . LYS A 1 112 ? 10.541 -6.915 -2.470 1.00 96.38 112 LYS A C 1
ATOM 834 O O . LYS A 1 112 ? 10.572 -6.428 -3.593 1.00 96.38 112 LYS A O 1
ATOM 839 N N . PHE A 1 113 ? 9.641 -6.570 -1.562 1.00 96.44 113 PHE A N 1
ATOM 840 C CA . PHE A 1 113 ? 8.596 -5.590 -1.809 1.00 96.44 113 PHE A CA 1
ATOM 841 C C . PHE A 1 113 ? 8.235 -4.872 -0.513 1.00 96.44 113 PHE A C 1
ATOM 843 O O . PHE A 1 113 ? 8.650 -5.281 0.572 1.00 96.44 113 PHE A O 1
ATOM 850 N N . TYR A 1 114 ? 7.477 -3.794 -0.630 1.00 96.56 114 TYR A N 1
ATOM 851 C CA . TYR A 1 114 ? 6.915 -3.077 0.504 1.00 96.56 114 TYR A CA 1
ATOM 852 C C . TYR A 1 114 ? 5.416 -2.900 0.337 1.00 96.56 114 TYR A C 1
ATOM 854 O O . TYR A 1 114 ? 4.891 -2.950 -0.779 1.00 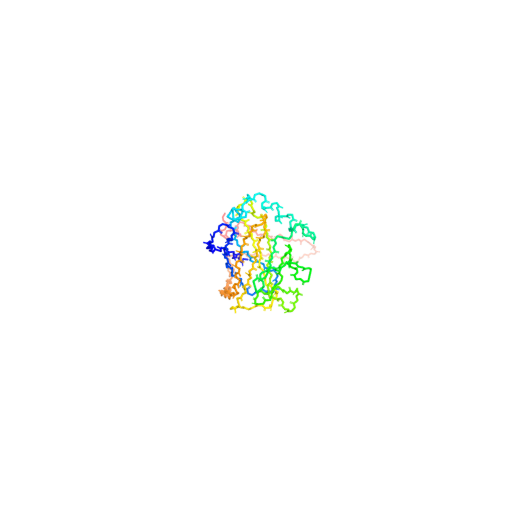96.56 114 TYR A O 1
ATOM 862 N N . VAL A 1 115 ? 4.738 -2.672 1.456 1.00 95.94 115 VAL A N 1
ATOM 863 C CA . VAL A 1 115 ? 3.323 -2.320 1.493 1.00 95.94 115 VAL A CA 1
ATOM 864 C C . VAL A 1 115 ? 3.055 -1.283 2.576 1.00 95.94 115 VAL A C 1
ATOM 866 O O . VAL A 1 115 ? 3.523 -1.449 3.700 1.00 95.94 115 VAL A O 1
ATOM 869 N N . PHE A 1 116 ? 2.294 -0.233 2.268 1.00 95.62 116 PHE A N 1
ATOM 870 C CA . PHE A 1 116 ? 1.912 0.779 3.256 1.00 95.62 116 PHE A CA 1
ATOM 871 C C . PHE A 1 116 ? 0.505 1.346 3.034 1.00 95.62 116 PHE A C 1
ATOM 873 O O . PHE A 1 116 ? 0.053 1.414 1.886 1.00 95.62 116 PHE A O 1
ATOM 880 N N . PRO A 1 117 ? -0.215 1.720 4.110 1.00 96.12 117 PRO A N 1
ATOM 881 C CA . PRO A 1 117 ? -1.565 2.267 4.015 1.00 96.12 117 PRO A CA 1
ATOM 882 C C . PRO A 1 117 ? -1.558 3.706 3.485 1.00 96.12 117 PRO A C 1
ATOM 884 O O . PRO A 1 117 ? -0.640 4.477 3.754 1.00 96.12 117 PRO A O 1
ATOM 887 N N . ASN A 1 118 ? -2.613 4.093 2.771 1.00 95.12 118 ASN A N 1
ATOM 888 C CA . ASN A 1 118 ? -2.796 5.459 2.292 1.00 95.12 118 ASN A CA 1
ATOM 889 C C . ASN A 1 118 ? -4.286 5.829 2.154 1.00 95.12 118 ASN A C 1
ATOM 891 O O . ASN A 1 118 ? -5.130 4.976 1.858 1.00 95.12 118 ASN A O 1
ATOM 895 N N . ILE A 1 119 ? -4.592 7.112 2.384 1.00 94.75 119 ILE A N 1
ATOM 896 C CA . ILE A 1 119 ? -5.951 7.680 2.413 1.00 94.75 119 ILE A CA 1
ATOM 897 C C . ILE A 1 119 ? -6.137 8.890 1.478 1.00 94.75 119 ILE A C 1
ATOM 899 O O . ILE A 1 119 ? -7.107 9.630 1.622 1.00 94.75 119 ILE A O 1
ATOM 903 N N . ASP A 1 120 ? -5.249 9.092 0.499 1.00 90.44 120 ASP A N 1
ATOM 904 C CA . ASP A 1 120 ? -5.228 10.295 -0.355 1.00 90.44 120 ASP A CA 1
ATOM 905 C C . ASP A 1 120 ? -6.506 10.486 -1.190 1.00 90.44 120 ASP A C 1
ATOM 907 O O . ASP A 1 120 ? -6.800 11.597 -1.627 1.00 90.44 120 ASP A O 1
ATOM 911 N N . ASP A 1 121 ? -7.283 9.418 -1.398 1.00 93.00 121 ASP A N 1
ATOM 912 C CA . ASP A 1 121 ? -8.545 9.439 -2.147 1.00 93.00 121 ASP A CA 1
ATOM 913 C C . ASP A 1 121 ? -9.760 9.011 -1.301 1.00 93.00 121 ASP A C 1
ATOM 915 O O . ASP A 1 121 ? -10.780 8.558 -1.826 1.00 93.00 121 ASP A O 1
ATOM 919 N N . ALA A 1 122 ? -9.680 9.177 0.025 1.00 93.75 122 ALA A N 1
ATOM 920 C CA . ALA A 1 122 ? -10.770 8.839 0.947 1.00 93.75 122 ALA A CA 1
ATOM 921 C C . ALA A 1 122 ? -12.082 9.580 0.622 1.00 93.75 122 ALA A C 1
ATOM 923 O O . ALA A 1 122 ? -13.171 9.039 0.817 1.00 93.75 122 ALA A O 1
ATOM 924 N N . ALA A 1 123 ? -11.996 10.788 0.051 1.00 93.81 123 ALA A N 1
ATOM 925 C CA . ALA A 1 123 ? -13.158 11.563 -0.391 1.00 93.81 123 ALA A CA 1
ATOM 926 C C . ALA A 1 123 ? -13.986 10.863 -1.488 1.00 93.81 123 ALA A C 1
ATOM 928 O O . ALA A 1 123 ? -15.173 11.155 -1.628 1.00 93.81 123 ALA A O 1
ATOM 929 N N . ASN A 1 124 ? -13.381 9.937 -2.240 1.00 92.94 124 ASN A N 1
ATOM 930 C CA . ASN A 1 124 ? -14.045 9.107 -3.247 1.00 92.94 124 ASN A CA 1
ATOM 931 C C . ASN A 1 124 ? -14.295 7.669 -2.754 1.00 92.94 124 ASN A C 1
ATOM 933 O O . ASN A 1 124 ? -14.452 6.763 -3.569 1.00 92.94 124 ASN A O 1
ATOM 937 N N . ASP A 1 125 ? -14.357 7.464 -1.432 1.00 92.56 125 ASP A N 1
ATOM 938 C CA . ASP A 1 125 ? -14.611 6.167 -0.785 1.00 92.56 125 ASP A CA 1
ATOM 939 C C . ASP A 1 125 ? -13.509 5.116 -1.025 1.00 92.56 125 ASP A C 1
ATOM 941 O O . ASP A 1 125 ? -13.751 3.908 -0.958 1.00 92.56 125 ASP A O 1
ATOM 945 N N . ASN A 1 126 ? -12.280 5.571 -1.287 1.00 91.25 126 ASN A N 1
ATOM 946 C CA . ASN A 1 126 ? -11.144 4.706 -1.580 1.00 91.25 126 ASN A CA 1
ATOM 947 C C . ASN A 1 126 ? -10.163 4.634 -0.409 1.00 91.25 126 ASN A C 1
ATOM 949 O O . ASN A 1 126 ? -9.734 5.645 0.142 1.00 91.25 126 ASN A O 1
ATOM 953 N N . PHE A 1 127 ? -9.766 3.410 -0.077 1.00 95.00 127 PHE A N 1
ATOM 954 C CA . PHE A 1 127 ? -8.642 3.108 0.798 1.00 95.00 127 PHE A CA 1
ATOM 955 C C . PHE A 1 127 ? -7.600 2.316 0.014 1.00 95.00 127 PHE A C 1
ATOM 957 O O . PHE A 1 127 ? -7.958 1.380 -0.710 1.00 95.00 127 PHE A O 1
ATOM 964 N N . PHE A 1 128 ? -6.322 2.664 0.168 1.00 94.94 128 PHE A N 1
ATOM 965 C CA . PHE A 1 128 ? -5.246 1.984 -0.538 1.00 94.94 128 PHE A CA 1
ATOM 966 C C . PHE A 1 128 ? -4.240 1.339 0.400 1.00 94.94 128 PHE A C 1
ATOM 968 O O . PHE A 1 128 ? -3.871 1.895 1.433 1.00 94.94 128 PHE A O 1
ATOM 975 N N . PHE A 1 129 ? -3.700 0.214 -0.057 1.00 95.81 129 PHE A N 1
ATOM 976 C CA . PHE A 1 129 ? -2.327 -0.142 0.256 1.00 95.81 129 PHE A CA 1
ATOM 977 C C . PHE A 1 129 ? -1.466 0.101 -0.980 1.00 95.81 129 PHE A C 1
ATOM 979 O O . PHE A 1 129 ? -1.650 -0.566 -2.002 1.00 95.81 129 PHE A O 1
ATOM 986 N N . TYR A 1 130 ? -0.522 1.036 -0.905 1.00 95.19 130 TYR A N 1
ATOM 987 C CA . TYR A 1 130 ? 0.514 1.141 -1.925 1.00 95.19 130 TYR A CA 1
ATOM 988 C C . TYR A 1 130 ? 1.506 0.001 -1.765 1.00 95.19 130 TYR A C 1
ATOM 990 O O . TYR A 1 130 ? 1.831 -0.403 -0.651 1.00 95.19 130 TYR A O 1
ATOM 998 N N . CYS A 1 131 ? 1.978 -0.521 -2.889 1.00 94.62 131 CYS A N 1
ATOM 999 C CA . CYS A 1 131 ? 2.918 -1.621 -2.943 1.00 94.62 131 CYS A CA 1
ATOM 1000 C C . CYS A 1 131 ? 3.907 -1.422 -4.084 1.00 94.62 131 CYS A C 1
ATOM 1002 O O . CYS A 1 131 ? 3.505 -1.220 -5.229 1.00 94.62 131 CYS A O 1
ATOM 1004 N N . GLY A 1 132 ? 5.195 -1.489 -3.774 1.00 94.50 132 GLY A N 1
ATOM 1005 C CA . GLY A 1 132 ? 6.263 -1.449 -4.764 1.00 94.50 132 GLY A CA 1
ATOM 1006 C C . GLY A 1 132 ? 7.334 -2.484 -4.462 1.00 94.50 132 GLY A C 1
ATOM 1007 O O . GLY A 1 132 ? 7.310 -3.151 -3.427 1.00 94.50 132 GLY A O 1
ATOM 1008 N N . GLN A 1 133 ? 8.271 -2.635 -5.389 1.00 96.25 133 GLN A N 1
ATOM 1009 C CA . GLN A 1 133 ? 9.348 -3.618 -5.293 1.00 96.25 133 GLN A CA 1
ATOM 1010 C C . GLN A 1 133 ? 10.589 -2.981 -4.661 1.00 96.25 133 GLN A C 1
ATOM 1012 O O . GLN A 1 133 ? 10.835 -1.783 -4.810 1.00 96.25 133 GLN A O 1
ATOM 1017 N N . MET A 1 134 ? 11.408 -3.794 -3.995 1.00 96.19 134 MET A N 1
ATOM 1018 C CA . MET A 1 134 ? 12.805 -3.445 -3.768 1.00 96.19 134 MET A CA 1
ATOM 1019 C C . MET A 1 134 ? 13.504 -3.431 -5.142 1.00 96.19 134 MET A C 1
ATOM 1021 O O . MET A 1 134 ? 13.510 -4.471 -5.818 1.00 96.19 134 MET A O 1
ATOM 1025 N N . PRO A 1 135 ? 14.085 -2.294 -5.570 1.00 95.75 135 PRO A N 1
ATOM 1026 C CA . PRO A 1 135 ? 14.634 -2.120 -6.909 1.00 95.75 135 PRO A CA 1
ATOM 1027 C C . PRO A 1 135 ? 15.561 -3.253 -7.350 1.00 95.75 135 PRO A C 1
ATOM 1029 O O . PRO A 1 135 ? 16.539 -3.574 -6.679 1.00 95.75 135 PRO A O 1
ATOM 1032 N N . GLY A 1 136 ? 15.271 -3.842 -8.511 1.00 95.12 136 GLY A N 1
ATOM 1033 C CA . GLY A 1 136 ? 16.117 -4.849 -9.154 1.00 95.12 136 GLY A CA 1
ATOM 1034 C C . GLY A 1 136 ? 16.122 -6.229 -8.491 1.00 95.12 136 GLY A C 1
ATOM 1035 O O . GLY A 1 136 ? 16.961 -7.053 -8.847 1.00 95.12 136 GLY A O 1
ATOM 1036 N N . THR A 1 137 ? 15.227 -6.503 -7.536 1.00 95.38 137 THR A N 1
ATOM 1037 C CA . THR A 1 137 ? 15.250 -7.768 -6.774 1.00 95.38 137 THR A CA 1
ATOM 1038 C C . THR A 1 137 ? 14.216 -8.805 -7.199 1.00 95.38 137 THR A C 1
ATOM 1040 O O . THR A 1 137 ? 14.341 -9.962 -6.777 1.00 95.38 137 THR A O 1
ATOM 1043 N N . MET A 1 138 ? 13.219 -8.397 -7.986 1.00 95.00 138 MET A N 1
ATOM 1044 C CA . MET A 1 138 ? 12.154 -9.250 -8.511 1.00 95.00 138 MET A CA 1
ATOM 1045 C C . MET A 1 138 ? 12.186 -9.255 -10.042 1.00 95.00 138 MET A C 1
ATOM 1047 O O . MET A 1 138 ? 12.615 -8.288 -10.675 1.00 95.00 138 MET A O 1
ATOM 1051 N N . GLN A 1 139 ? 11.729 -10.349 -10.637 1.00 95.31 139 GLN A N 1
ATOM 1052 C CA . GLN A 1 139 ? 11.686 -10.578 -12.080 1.00 95.31 139 GLN A CA 1
ATOM 1053 C C . GLN A 1 139 ? 10.288 -11.019 -12.526 1.00 95.31 139 GLN A C 1
ATOM 1055 O O . GLN A 1 139 ? 9.455 -11.415 -11.713 1.00 95.31 139 GLN A O 1
ATOM 1060 N N . ALA A 1 140 ? 10.022 -10.955 -13.832 1.00 95.25 140 ALA A N 1
ATOM 1061 C CA . ALA A 1 140 ? 8.755 -11.422 -14.380 1.00 95.25 140 ALA A CA 1
ATOM 1062 C C . ALA A 1 140 ? 8.519 -12.902 -14.027 1.00 95.25 140 ALA A C 1
ATOM 1064 O O . ALA A 1 140 ? 9.429 -13.728 -14.107 1.00 95.25 140 ALA A O 1
ATOM 1065 N N . GLY A 1 141 ? 7.294 -13.215 -13.615 1.00 94.81 141 GLY A N 1
ATOM 1066 C CA . GLY A 1 141 ? 6.895 -14.510 -13.072 1.00 94.81 141 GLY A CA 1
ATOM 1067 C C . GLY A 1 141 ? 6.933 -14.592 -11.543 1.00 94.81 141 GLY A C 1
ATOM 1068 O O . GLY A 1 141 ? 6.296 -15.489 -10.990 1.00 94.81 141 GLY A O 1
ATOM 1069 N N . ASP A 1 142 ? 7.612 -13.671 -10.852 1.00 95.88 142 ASP A N 1
ATOM 1070 C CA . ASP A 1 142 ? 7.594 -13.639 -9.389 1.00 95.88 142 ASP A CA 1
ATOM 1071 C C . ASP A 1 142 ? 6.206 -13.245 -8.862 1.00 95.88 142 ASP A C 1
ATOM 1073 O O . ASP A 1 142 ? 5.511 -12.386 -9.415 1.00 95.88 142 ASP A O 1
ATOM 1077 N N . VAL A 1 143 ? 5.818 -13.853 -7.740 1.00 94.50 143 VAL A N 1
ATOM 1078 C CA . VAL A 1 143 ? 4.582 -13.540 -7.018 1.00 94.50 143 VAL A CA 1
ATOM 1079 C C . VAL A 1 143 ? 4.931 -13.273 -5.563 1.00 94.50 143 VAL A C 1
ATOM 1081 O O . VAL A 1 143 ? 5.517 -14.125 -4.900 1.00 94.50 143 VAL A O 1
ATOM 1084 N N . ALA A 1 144 ? 4.534 -12.109 -5.061 1.00 92.88 144 ALA A N 1
ATOM 1085 C CA . ALA A 1 144 ? 4.692 -11.727 -3.666 1.00 92.88 144 ALA A CA 1
ATOM 1086 C C . ALA A 1 144 ? 3.323 -11.575 -3.003 1.00 92.88 144 ALA A C 1
ATOM 1088 O O . ALA A 1 144 ? 2.380 -11.061 -3.606 1.00 92.88 144 ALA A O 1
ATOM 1089 N N . LYS A 1 145 ? 3.201 -12.032 -1.756 1.00 93.56 145 LYS A N 1
ATOM 1090 C CA . LYS A 1 145 ? 1.945 -11.987 -1.000 1.00 93.56 145 LYS A CA 1
ATOM 1091 C C . LYS A 1 145 ? 2.164 -11.342 0.353 1.00 93.56 145 LYS A C 1
ATOM 1093 O O . LYS A 1 145 ? 3.189 -11.573 0.972 1.00 93.56 145 LYS A O 1
ATOM 1098 N N . ALA A 1 146 ? 1.193 -10.577 0.828 1.00 93.38 146 ALA A N 1
ATOM 1099 C CA . ALA A 1 146 ? 1.166 -10.049 2.186 1.00 93.38 146 ALA A CA 1
ATOM 1100 C C . ALA A 1 146 ? -0.222 -10.252 2.786 1.00 93.38 146 ALA A C 1
ATOM 1102 O O . ALA A 1 146 ? -1.228 -10.152 2.085 1.00 93.38 146 ALA A O 1
ATOM 1103 N N . THR A 1 147 ? -0.280 -10.513 4.090 1.00 94.19 147 THR A N 1
ATOM 1104 C CA . THR A 1 147 ? -1.532 -10.445 4.847 1.00 94.19 147 THR A CA 1
ATOM 1105 C C . THR A 1 147 ? -1.401 -9.350 5.888 1.00 94.19 147 THR A C 1
ATOM 1107 O O . THR A 1 147 ? -0.535 -9.435 6.756 1.00 94.19 147 THR A O 1
ATOM 1110 N N . ILE A 1 148 ? -2.246 -8.327 5.786 1.00 95.38 148 ILE A N 1
ATOM 1111 C CA . ILE A 1 148 ? -2.258 -7.176 6.693 1.00 95.38 148 ILE A CA 1
ATOM 1112 C C . ILE A 1 148 ? -3.585 -7.159 7.447 1.00 95.38 148 ILE A C 1
ATOM 1114 O O . ILE A 1 148 ? -4.633 -7.390 6.850 1.00 95.38 148 ILE A O 1
ATOM 1118 N N . LYS A 1 149 ? -3.564 -6.868 8.745 1.00 95.38 149 LYS A N 1
ATOM 1119 C CA . LYS A 1 149 ? -4.763 -6.583 9.536 1.00 95.38 149 LYS A CA 1
ATOM 1120 C C . LYS A 1 149 ? -4.814 -5.117 9.919 1.00 95.38 149 LYS A C 1
ATOM 1122 O O . LYS A 1 149 ? -3.806 -4.551 10.328 1.00 95.38 149 LYS A O 1
ATOM 1127 N N . LEU A 1 150 ? -6.010 -4.550 9.841 1.00 95.94 150 LEU A N 1
ATOM 1128 C CA . LEU A 1 150 ? -6.379 -3.281 10.451 1.00 95.94 150 LEU A CA 1
ATOM 1129 C C . LEU A 1 150 ? -7.224 -3.573 11.687 1.00 95.94 150 LEU A C 1
ATOM 1131 O O . LEU A 1 150 ? -8.262 -4.225 11.572 1.00 95.94 150 LEU A O 1
ATOM 1135 N N . LYS A 1 151 ? -6.793 -3.087 12.850 1.00 95.12 151 LYS A N 1
ATOM 1136 C CA . LYS A 1 151 ? -7.529 -3.200 14.110 1.00 95.12 151 LYS A CA 1
ATOM 1137 C C . LYS A 1 151 ? -8.001 -1.836 14.578 1.00 95.12 151 LYS A C 1
ATOM 1139 O O . LYS A 1 151 ? -7.207 -0.909 14.701 1.00 95.12 151 LYS A O 1
ATOM 1144 N N . PHE A 1 152 ? -9.287 -1.730 14.882 1.00 95.06 152 PHE A N 1
ATOM 1145 C CA . PHE A 1 152 ? -9.893 -0.493 15.362 1.00 95.06 152 PHE A CA 1
ATOM 1146 C C . PHE A 1 152 ? -11.098 -0.819 16.244 1.00 95.06 152 PHE A C 1
ATOM 1148 O O . PHE A 1 152 ? -11.885 -1.698 15.906 1.00 95.06 152 PHE A O 1
ATOM 1155 N N . ASN A 1 153 ? -11.229 -0.158 17.399 1.00 90.06 153 ASN A N 1
ATOM 1156 C CA . ASN A 1 153 ? -12.336 -0.362 18.350 1.00 90.06 153 ASN A CA 1
ATOM 1157 C C . ASN A 1 153 ? -12.621 -1.836 18.726 1.00 90.06 153 ASN A C 1
ATOM 1159 O O . ASN A 1 153 ? -13.764 -2.225 18.957 1.00 90.06 153 ASN A O 1
ATOM 1163 N N . GLY A 1 154 ? -11.583 -2.677 18.794 1.00 90.19 154 GLY A N 1
ATOM 1164 C CA . GLY A 1 154 ? -11.730 -4.105 19.112 1.00 90.19 154 GLY A CA 1
ATOM 1165 C C . GLY A 1 154 ? -12.322 -4.957 17.979 1.00 90.19 154 GLY A C 1
ATOM 1166 O O . GLY A 1 154 ? -12.671 -6.112 18.213 1.00 90.19 154 GLY A O 1
ATOM 1167 N N . LYS A 1 155 ? -12.431 -4.399 16.771 1.00 92.19 155 LYS A N 1
ATOM 1168 C CA . LYS A 1 155 ? -12.799 -5.082 15.525 1.00 92.19 155 LYS A CA 1
ATOM 1169 C C . LYS A 1 155 ? -11.586 -5.191 14.614 1.00 92.19 155 LYS A C 1
ATOM 1171 O O . LYS A 1 155 ? -10.609 -4.454 14.784 1.00 92.19 155 LYS A O 1
ATOM 1176 N N . GLU A 1 156 ? -11.659 -6.088 13.637 1.00 93.19 156 GLU A N 1
ATOM 1177 C CA . GLU A 1 156 ? -10.584 -6.266 12.667 1.00 93.19 156 GLU A CA 1
ATOM 1178 C C . GLU A 1 156 ? -11.068 -6.472 11.228 1.00 93.19 156 GLU A C 1
ATOM 1180 O O . GLU A 1 156 ? -12.086 -7.112 10.959 1.00 93.19 156 GLU A O 1
ATOM 1185 N N . ALA A 1 157 ? -10.274 -5.947 10.296 1.00 92.75 157 ALA A N 1
ATOM 1186 C CA . ALA A 1 157 ? -10.372 -6.188 8.865 1.00 92.75 157 ALA A CA 1
ATOM 1187 C C . ALA A 1 157 ? -9.051 -6.796 8.375 1.00 92.75 157 ALA A C 1
ATOM 1189 O O . ALA A 1 157 ? -7.981 -6.244 8.632 1.00 92.75 157 ALA A O 1
ATOM 1190 N N . THR A 1 158 ? -9.118 -7.933 7.680 1.00 92.75 158 THR A N 1
ATOM 1191 C CA . THR A 1 158 ? -7.940 -8.636 7.145 1.00 92.75 158 THR A CA 1
ATOM 1192 C C . THR A 1 158 ? -7.843 -8.444 5.638 1.00 92.75 158 THR A C 1
ATOM 1194 O O . THR A 1 158 ? -8.825 -8.641 4.930 1.00 92.75 158 THR A O 1
ATOM 1197 N N . PHE A 1 159 ? -6.654 -8.129 5.134 1.00 93.50 159 PHE A N 1
ATOM 1198 C CA . PHE A 1 159 ? -6.366 -7.876 3.727 1.00 93.50 159 PHE A CA 1
ATOM 1199 C C . PHE A 1 159 ? -5.338 -8.880 3.209 1.00 93.50 159 PHE A C 1
ATOM 1201 O O . PHE A 1 159 ? -4.188 -8.872 3.644 1.00 93.50 159 PHE A O 1
ATOM 1208 N N . ALA A 1 160 ? -5.746 -9.730 2.270 1.00 92.25 160 ALA A N 1
ATOM 1209 C CA . ALA A 1 160 ? -4.863 -10.610 1.514 1.00 92.25 160 ALA A CA 1
ATOM 1210 C C . ALA A 1 160 ? -4.441 -9.915 0.211 1.00 92.25 160 ALA A C 1
ATOM 1212 O O . ALA A 1 160 ? -5.260 -9.679 -0.678 1.00 92.25 160 ALA A O 1
ATOM 1213 N N . LEU A 1 161 ? -3.163 -9.572 0.106 1.00 93.12 161 LEU A N 1
ATOM 1214 C CA . LEU A 1 161 ? -2.603 -8.765 -0.973 1.00 93.12 161 LEU A CA 1
ATOM 1215 C C . LEU A 1 161 ? -1.676 -9.625 -1.832 1.00 93.12 161 LEU A C 1
ATOM 1217 O O . LEU A 1 161 ? -0.813 -10.310 -1.284 1.00 93.12 161 LEU A O 1
ATOM 1221 N N . THR A 1 162 ? -1.828 -9.573 -3.156 1.00 94.25 162 THR A N 1
ATOM 1222 C CA . THR A 1 162 ? -0.960 -10.303 -4.099 1.00 94.25 162 THR A CA 1
ATOM 1223 C C . THR A 1 162 ? -0.385 -9.368 -5.161 1.00 94.25 162 THR A C 1
ATOM 1225 O O . THR A 1 162 ? -1.118 -8.803 -5.970 1.00 94.25 162 THR A O 1
ATOM 1228 N N . LEU A 1 163 ? 0.939 -9.232 -5.187 1.00 93.69 163 LEU A N 1
ATOM 1229 C CA . LEU A 1 163 ? 1.682 -8.573 -6.256 1.00 93.69 163 LEU A CA 1
ATOM 1230 C C . LEU A 1 163 ? 2.159 -9.625 -7.261 1.00 93.69 163 LEU A C 1
ATOM 1232 O O . LEU A 1 163 ? 2.946 -10.507 -6.917 1.00 93.69 163 LEU A O 1
ATOM 1236 N N . ASN A 1 164 ? 1.717 -9.493 -8.508 1.00 94.62 164 ASN A N 1
ATOM 1237 C CA . ASN A 1 164 ? 2.185 -10.298 -9.629 1.00 94.62 164 ASN A CA 1
ATOM 1238 C C . ASN A 1 164 ? 3.209 -9.494 -10.443 1.00 94.62 164 ASN A C 1
ATOM 1240 O O . ASN A 1 164 ? 2.883 -8.423 -10.963 1.00 94.62 164 ASN A O 1
ATOM 1244 N N . VAL A 1 165 ? 4.435 -9.998 -10.583 1.00 94.88 165 VAL A N 1
ATOM 1245 C CA . VAL A 1 165 ? 5.444 -9.363 -11.436 1.00 94.88 165 VAL A CA 1
ATOM 1246 C C . VAL A 1 165 ? 5.327 -9.937 -12.843 1.00 94.88 165 VAL A C 1
ATOM 1248 O O . VAL A 1 165 ? 5.534 -11.127 -13.058 1.00 94.88 165 VAL A O 1
ATOM 1251 N N . ILE A 1 166 ? 4.952 -9.107 -13.813 1.00 93.50 166 ILE A N 1
ATOM 1252 C CA . ILE A 1 166 ? 4.632 -9.532 -15.185 1.00 93.50 166 ILE A CA 1
ATOM 1253 C C . ILE A 1 166 ? 5.652 -9.009 -16.196 1.00 93.50 166 ILE A C 1
ATOM 1255 O O . ILE A 1 166 ? 6.368 -8.043 -15.935 1.00 93.50 166 ILE A O 1
ATOM 1259 N N . ASP A 1 167 ? 5.708 -9.624 -17.375 1.00 89.44 167 ASP A N 1
ATOM 1260 C CA . ASP A 1 167 ? 6.586 -9.169 -18.451 1.00 89.44 167 ASP A CA 1
ATOM 1261 C C . ASP A 1 167 ? 6.214 -7.773 -18.945 1.00 89.44 167 ASP A C 1
ATOM 1263 O O . ASP A 1 167 ? 5.043 -7.447 -19.166 1.00 89.44 167 ASP A O 1
ATOM 1267 N N . LYS A 1 168 ? 7.240 -6.952 -19.182 1.00 82.25 168 LYS A N 1
ATOM 1268 C CA . LYS A 1 168 ? 7.058 -5.682 -19.876 1.00 82.25 168 LYS A CA 1
ATOM 1269 C C . LYS A 1 168 ? 6.764 -5.978 -21.350 1.00 82.25 168 LYS A C 1
ATOM 1271 O O . LYS A 1 168 ? 7.577 -6.644 -21.987 1.00 82.25 168 LYS A O 1
ATOM 1276 N N . PRO A 1 169 ? 5.661 -5.467 -21.925 1.00 77.44 169 PRO A N 1
ATOM 1277 C CA . PRO A 1 169 ? 5.365 -5.700 -23.331 1.00 77.44 169 PRO A CA 1
ATOM 1278 C C . PRO A 1 169 ? 6.484 -5.131 -24.207 1.00 77.44 169 PRO A C 1
ATOM 1280 O O . PRO A 1 169 ? 6.883 -3.971 -24.046 1.00 77.44 169 PRO A O 1
ATOM 1283 N N . GLU A 1 170 ? 6.972 -5.939 -25.148 1.00 74.44 170 GLU A N 1
ATOM 1284 C CA . GLU A 1 170 ? 7.896 -5.477 -26.178 1.00 74.44 170 GLU A CA 1
ATOM 1285 C C . GLU A 1 170 ? 7.170 -4.481 -27.093 1.00 74.44 170 GLU A C 1
ATOM 1287 O O . GLU A 1 170 ? 6.211 -4.818 -27.788 1.00 74.44 170 GLU A O 1
ATOM 1292 N N . PHE A 1 171 ? 7.613 -3.223 -27.091 1.00 69.75 171 PHE A N 1
ATOM 1293 C CA . PHE A 1 171 ? 7.170 -2.246 -28.080 1.00 69.75 171 PHE A CA 1
ATOM 1294 C C . PHE A 1 171 ? 8.089 -2.332 -29.294 1.00 69.75 171 PHE A C 1
ATOM 1296 O O . PHE A 1 171 ? 9.183 -1.772 -29.286 1.00 69.75 171 PHE A O 1
ATOM 1303 N N . ASN A 1 172 ? 7.631 -3.005 -30.349 1.00 66.75 172 ASN A N 1
ATOM 1304 C CA . ASN A 1 172 ? 8.289 -2.944 -31.648 1.00 66.75 172 ASN A CA 1
ATOM 1305 C C . ASN A 1 172 ? 7.884 -1.632 -32.338 1.00 66.75 172 ASN A C 1
ATOM 1307 O O . ASN A 1 172 ? 6.830 -1.548 -32.971 1.00 66.75 172 ASN A O 1
ATOM 1311 N N . VAL A 1 173 ? 8.666 -0.571 -32.128 1.00 64.50 173 VAL A N 1
ATOM 1312 C CA . VAL A 1 173 ? 8.509 0.672 -32.890 1.00 64.50 173 VAL A CA 1
ATOM 1313 C C . VAL A 1 173 ? 9.214 0.447 -34.229 1.00 64.50 173 VAL A C 1
ATOM 1315 O O . VAL A 1 173 ? 10.429 0.263 -34.211 1.00 64.50 173 VAL A O 1
ATOM 1318 N N . PRO A 1 174 ? 8.498 0.416 -35.370 1.00 70.81 174 PRO A N 1
ATOM 1319 C CA . PRO A 1 174 ? 9.150 0.271 -36.664 1.00 70.81 174 PRO A CA 1
ATOM 1320 C C . PRO A 1 174 ? 10.138 1.420 -36.871 1.00 70.81 174 PRO A C 1
ATOM 1322 O O . PRO A 1 174 ? 9.841 2.563 -36.507 1.00 70.81 174 PRO A O 1
ATOM 1325 N N . ASP A 1 175 ? 11.299 1.106 -37.445 1.00 73.19 175 ASP A N 1
ATOM 1326 C CA . ASP A 1 175 ? 12.330 2.100 -37.727 1.00 73.19 175 ASP A CA 1
ATOM 1327 C C . ASP A 1 175 ? 11.734 3.288 -38.501 1.00 73.19 175 ASP A C 1
ATOM 1329 O O . ASP A 1 175 ? 10.932 3.091 -39.427 1.00 73.19 175 ASP A O 1
ATOM 1333 N N . PRO A 1 176 ? 12.093 4.536 -38.144 1.00 59.41 176 PRO A N 1
ATOM 1334 C CA . PRO A 1 176 ? 11.588 5.702 -38.845 1.00 59.41 176 PRO A CA 1
ATOM 1335 C C . PRO A 1 176 ? 11.995 5.624 -40.317 1.00 59.41 176 PRO A C 1
ATOM 1337 O O . PRO A 1 176 ? 13.175 5.538 -40.656 1.00 59.41 176 PRO A O 1
ATOM 1340 N N . THR A 1 177 ? 11.011 5.675 -41.210 1.00 72.94 177 THR A N 1
ATOM 1341 C CA . THR A 1 177 ? 11.279 5.789 -42.643 1.00 72.94 177 THR A CA 1
ATOM 1342 C C . THR A 1 177 ? 11.793 7.20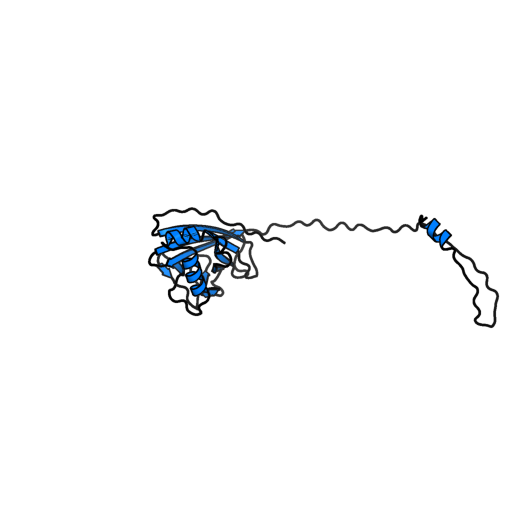0 -42.924 1.00 72.94 177 THR A C 1
ATOM 1344 O O . THR A 1 177 ? 11.059 8.175 -42.759 1.00 72.94 177 THR A O 1
ATOM 1347 N N . LEU A 1 178 ? 13.058 7.323 -43.329 1.00 59.62 178 LEU A N 1
ATOM 1348 C CA . LEU A 1 178 ? 13.611 8.581 -43.826 1.00 59.62 178 LEU A CA 1
ATOM 1349 C C . LEU A 1 178 ? 12.908 8.947 -45.139 1.00 59.62 178 LEU A C 1
ATOM 1351 O O . LEU A 1 178 ? 13.002 8.218 -46.124 1.00 59.62 178 LEU A O 1
ATOM 1355 N N . VAL A 1 179 ? 12.205 10.079 -45.150 1.00 64.12 179 VAL A N 1
ATOM 1356 C CA . VAL A 1 179 ? 11.706 10.703 -46.380 1.00 64.12 179 VAL A CA 1
ATOM 1357 C C . VAL A 1 179 ? 12.690 11.805 -46.747 1.00 64.12 179 VAL A C 1
ATOM 1359 O O . VAL A 1 179 ? 12.743 12.839 -46.083 1.00 64.12 179 VAL A O 1
ATOM 1362 N N . GLU A 1 180 ? 13.498 11.585 -47.782 1.00 60.50 180 GLU A N 1
ATOM 1363 C CA . GLU A 1 180 ? 14.353 12.636 -48.329 1.00 60.50 180 GLU A CA 1
ATOM 1364 C C . GLU A 1 180 ? 13.480 13.671 -49.049 1.00 60.50 180 GLU A C 1
ATOM 1366 O O . GLU A 1 180 ? 12.818 13.375 -50.047 1.00 60.50 180 GLU A O 1
ATOM 1371 N N . ALA A 1 181 ? 13.453 14.901 -48.536 1.00 52.53 181 ALA A N 1
ATOM 1372 C CA . ALA A 1 181 ? 12.852 16.018 -49.247 1.00 52.53 181 ALA A CA 1
ATOM 1373 C C . ALA A 1 181 ? 13.758 16.392 -50.429 1.00 52.53 181 ALA A C 1
ATOM 1375 O O . ALA A 1 181 ? 14.846 16.935 -50.239 1.00 52.53 181 ALA A O 1
ATOM 1376 N N . SER A 1 182 ? 13.315 16.114 -51.655 1.00 61.50 182 SER A N 1
ATOM 1377 C CA . SER A 1 182 ? 13.945 16.652 -52.861 1.00 61.50 182 SER A CA 1
ATOM 1378 C C . SER A 1 182 ? 13.379 18.046 -53.139 1.00 61.50 182 SER A C 1
ATOM 1380 O O . SER A 1 182 ? 12.185 18.217 -53.377 1.00 61.50 182 SER A O 1
ATOM 1382 N N . LEU A 1 183 ? 14.236 19.067 -53.078 1.00 65.88 183 LEU A N 1
ATOM 1383 C CA . LEU A 1 183 ? 13.904 20.408 -53.555 1.00 65.88 183 LEU A CA 1
ATOM 1384 C C . LEU A 1 183 ? 14.170 20.461 -55.061 1.00 65.88 183 LEU A C 1
ATOM 1386 O O . LEU A 1 183 ? 15.308 20.292 -55.496 1.00 65.88 183 LEU A O 1
ATOM 1390 N N . ASN A 1 184 ? 13.129 20.713 -55.851 1.00 69.75 184 ASN A N 1
ATOM 1391 C CA . ASN A 1 184 ? 13.269 20.977 -57.280 1.00 69.75 184 ASN A CA 1
ATOM 1392 C C . ASN A 1 184 ? 13.440 22.483 -57.496 1.00 69.75 184 ASN A C 1
ATOM 1394 O O . ASN A 1 184 ? 12.649 23.274 -56.983 1.00 69.75 184 ASN A O 1
ATOM 1398 N N . ILE A 1 185 ? 14.449 22.886 -58.270 1.00 75.12 185 ILE A N 1
ATOM 1399 C CA . ILE A 1 185 ? 14.558 24.270 -58.745 1.00 75.12 185 ILE A CA 1
ATOM 1400 C C . ILE A 1 185 ? 13.422 24.489 -59.749 1.00 75.12 185 ILE A C 1
ATOM 1402 O O . ILE A 1 185 ? 13.392 23.848 -60.796 1.00 75.12 185 ILE A O 1
ATOM 1406 N N . VAL A 1 186 ? 12.476 25.368 -59.413 1.00 74.69 186 VAL A N 1
ATOM 1407 C CA . VAL A 1 186 ? 11.279 25.633 -60.234 1.00 74.69 186 VAL A CA 1
ATOM 1408 C C . VAL A 1 186 ? 11.461 26.787 -61.225 1.00 74.69 186 VAL A C 1
ATOM 1410 O O . VAL A 1 186 ? 10.661 26.933 -62.142 1.00 74.69 186 VAL A O 1
ATOM 1413 N N . GLY A 1 187 ? 12.542 27.561 -61.096 1.00 74.25 187 GLY A N 1
ATOM 1414 C CA . GLY A 1 187 ? 12.877 28.643 -62.017 1.00 74.25 187 GLY A CA 1
ATOM 1415 C C . GLY A 1 187 ? 14.251 29.249 -61.734 1.00 74.25 187 GLY A C 1
ATOM 1416 O O . GLY A 1 187 ? 14.763 29.158 -6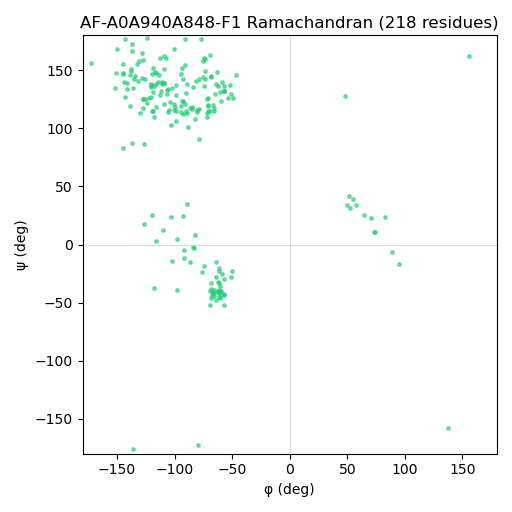0.619 1.00 74.25 187 GLY A O 1
ATOM 1417 N N . GLN A 1 188 ? 14.853 29.860 -62.755 1.00 79.19 188 GLN A N 1
ATOM 1418 C CA . GLN A 1 188 ? 16.133 30.562 -62.667 1.00 79.19 188 GLN A CA 1
ATOM 1419 C C . GLN A 1 188 ? 16.076 31.827 -63.525 1.00 79.19 188 GLN A C 1
ATOM 1421 O O . GLN A 1 188 ? 15.564 31.795 -64.642 1.00 79.19 188 GLN A O 1
ATOM 1426 N N . GLN A 1 189 ? 16.635 32.923 -63.011 1.00 77.38 189 GLN A N 1
ATOM 1427 C CA . GLN A 1 189 ? 16.812 34.170 -63.747 1.00 77.38 189 GLN A CA 1
ATOM 1428 C C . GLN A 1 189 ? 18.301 34.521 -63.800 1.00 77.38 189 GLN A C 1
ATOM 1430 O O . GLN A 1 189 ? 18.998 34.443 -62.789 1.00 77.38 189 GLN A O 1
ATOM 1435 N N . GLU A 1 190 ? 18.783 34.927 -64.971 1.00 80.50 190 GLU A N 1
ATOM 1436 C CA . GLU A 1 190 ? 20.161 35.368 -65.181 1.00 80.50 190 GLU A CA 1
ATOM 1437 C C . GLU A 1 190 ? 20.168 36.810 -65.701 1.00 80.50 190 GLU A C 1
ATOM 1439 O O . GLU A 1 190 ? 19.346 37.184 -66.542 1.00 80.50 190 GLU A O 1
ATOM 1444 N N . LYS A 1 191 ? 21.083 37.639 -65.187 1.00 78.75 191 LYS A N 1
ATOM 1445 C CA . LYS A 1 191 ? 21.305 39.010 -65.659 1.00 78.75 191 LYS A CA 1
ATOM 1446 C C . LYS A 1 191 ? 22.782 39.193 -65.964 1.00 78.75 191 LYS A C 1
ATOM 1448 O O . LYS A 1 191 ? 23.632 38.968 -65.107 1.00 78.75 191 LYS A O 1
ATOM 1453 N N . VAL A 1 192 ? 23.066 39.627 -67.185 1.00 79.38 192 VAL A N 1
ATOM 1454 C CA . VAL A 1 192 ? 24.420 39.950 -67.633 1.00 79.38 192 VAL A CA 1
ATOM 1455 C C . VAL A 1 192 ? 24.598 41.457 -67.546 1.00 79.38 192 VAL A C 1
ATOM 1457 O O . VAL A 1 192 ? 23.767 42.211 -68.051 1.00 79.38 192 VAL A O 1
ATOM 1460 N N . VAL A 1 193 ? 25.677 41.890 -66.899 1.00 78.31 193 VAL A N 1
ATOM 1461 C CA . VAL A 1 193 ? 26.053 43.301 -66.806 1.00 78.31 193 VAL A CA 1
ATOM 1462 C C . VAL A 1 193 ? 27.461 43.453 -67.344 1.00 78.31 193 VAL A C 1
ATOM 1464 O O . VAL A 1 193 ? 28.396 42.818 -66.860 1.00 78.31 193 VAL A O 1
ATOM 1467 N N . GLU A 1 194 ? 27.601 44.288 -68.365 1.00 79.12 194 GLU A N 1
ATOM 1468 C CA . GLU A 1 194 ? 28.891 44.624 -68.950 1.00 79.12 194 GLU A CA 1
ATOM 1469 C C . GLU A 1 194 ? 29.423 45.896 -68.294 1.00 79.12 194 GLU A C 1
ATOM 1471 O O . GLU A 1 194 ? 28.760 46.933 -68.289 1.00 79.12 194 GLU A O 1
ATOM 1476 N N . GLN A 1 195 ? 30.628 45.813 -67.733 1.00 74.81 195 GLN A N 1
ATOM 1477 C CA . GLN A 1 195 ? 31.273 46.923 -67.045 1.00 74.81 195 GLN A CA 1
ATOM 1478 C C . GLN A 1 195 ? 32.582 47.286 -67.750 1.00 74.81 195 GLN A C 1
ATOM 1480 O O . GLN A 1 195 ? 33.420 46.427 -68.024 1.00 74.81 195 GLN A O 1
ATOM 1485 N N . PHE A 1 196 ? 32.772 48.577 -68.020 1.00 77.62 196 PHE A N 1
ATOM 1486 C CA . PHE A 1 196 ? 34.016 49.098 -68.587 1.00 77.62 196 PHE A CA 1
ATOM 1487 C C . PHE A 1 196 ? 35.003 49.516 -67.479 1.00 77.62 196 PHE A C 1
ATOM 1489 O O . PHE A 1 196 ? 34.566 49.863 -66.376 1.00 77.62 196 PHE A O 1
ATOM 1496 N N . PRO A 1 197 ? 36.328 49.512 -67.746 1.00 79.69 197 PRO A N 1
ATOM 1497 C CA . PRO A 1 197 ? 37.338 49.902 -66.761 1.00 79.69 197 PRO A CA 1
ATOM 1498 C C . PRO A 1 197 ? 37.110 51.321 -66.227 1.00 79.69 197 PRO A C 1
ATOM 1500 O O . PRO A 1 197 ? 36.931 52.260 -67.003 1.00 79.69 197 PRO A O 1
ATOM 1503 N N . ARG A 1 198 ? 37.166 51.486 -64.902 1.00 81.31 198 ARG A N 1
ATOM 1504 C CA . ARG A 1 198 ? 36.972 52.769 -64.209 1.00 81.31 198 ARG A CA 1
ATOM 1505 C C . ARG A 1 198 ? 37.996 52.947 -63.085 1.00 81.31 198 ARG A C 1
ATOM 1507 O O . ARG A 1 198 ? 38.483 51.968 -62.530 1.00 81.31 198 ARG A O 1
ATOM 1514 N N . GLY A 1 199 ? 38.368 54.199 -62.807 1.00 80.06 199 GLY A N 1
ATOM 1515 C CA . GLY A 1 199 ? 39.406 54.564 -61.828 1.00 80.06 199 GLY A CA 1
ATOM 1516 C C . GLY A 1 199 ? 38.872 54.966 -60.451 1.00 80.06 199 GLY A C 1
ATOM 1517 O O . GLY A 1 199 ? 39.646 55.414 -59.607 1.00 80.06 199 GLY A O 1
ATOM 1518 N N . ASP A 1 200 ? 37.564 54.849 -60.238 1.00 83.81 200 ASP A N 1
ATOM 1519 C CA . ASP A 1 200 ? 36.881 55.171 -58.990 1.00 83.81 200 ASP A CA 1
ATOM 1520 C C . ASP A 1 200 ? 36.086 53.964 -58.458 1.00 83.81 200 ASP A C 1
ATOM 1522 O O . ASP A 1 200 ? 36.054 52.899 -59.072 1.00 83.81 200 ASP A O 1
ATOM 1526 N N . TYR A 1 201 ? 35.455 54.128 -57.292 1.00 78.44 201 TYR A N 1
ATOM 1527 C CA . TYR A 1 201 ? 34.644 53.091 -56.640 1.00 78.44 201 TYR A CA 1
ATOM 1528 C C . TYR A 1 201 ? 33.152 53.177 -57.004 1.00 78.44 201 TYR A C 1
ATOM 1530 O O . TYR A 1 201 ? 32.296 52.758 -56.222 1.00 78.44 201 TYR A O 1
ATOM 1538 N N . SER A 1 202 ? 32.810 53.763 -58.156 1.00 78.69 202 SER A N 1
ATOM 1539 C CA . SER A 1 202 ? 31.418 53.785 -58.614 1.00 78.69 202 SER A CA 1
ATOM 1540 C C . SER A 1 202 ? 30.945 52.373 -58.996 1.00 78.69 202 SER A C 1
ATOM 1542 O O . SER A 1 202 ? 31.725 51.556 -59.485 1.00 78.69 202 SER A O 1
ATOM 1544 N N . SER A 1 203 ? 29.667 52.068 -58.750 1.00 79.00 203 SER A N 1
ATOM 1545 C CA . SER A 1 203 ? 29.057 50.766 -59.061 1.00 79.00 203 SER A CA 1
ATOM 1546 C C . SER A 1 203 ? 28.001 50.901 -60.152 1.00 79.00 203 SER A C 1
ATOM 1548 O O . SER A 1 203 ? 27.295 51.909 -60.220 1.00 79.00 203 SER A O 1
ATOM 1550 N N . ASP A 1 204 ? 27.892 49.876 -60.998 1.00 81.06 204 ASP A N 1
ATOM 1551 C CA . ASP A 1 204 ? 26.768 49.752 -61.923 1.00 81.06 204 ASP A CA 1
ATOM 1552 C C . ASP A 1 204 ? 25.599 49.090 -61.201 1.00 81.06 204 ASP A C 1
ATOM 1554 O O . ASP A 1 204 ? 25.761 48.111 -60.468 1.00 81.06 204 ASP A O 1
ATOM 1558 N N . LEU A 1 205 ? 24.408 49.640 -61.407 1.00 80.06 205 LEU A N 1
ATOM 1559 C CA . LEU A 1 205 ? 23.199 49.083 -60.834 1.00 80.06 205 LEU A CA 1
ATOM 1560 C C . LEU A 1 205 ? 22.855 47.772 -61.545 1.00 80.06 205 LEU A C 1
ATOM 1562 O O . LEU A 1 205 ? 22.578 47.765 -62.743 1.00 80.06 205 LEU A O 1
ATOM 1566 N N . VAL A 1 206 ? 22.802 46.681 -60.785 1.00 82.12 206 VAL A N 1
ATOM 1567 C CA . VAL A 1 206 ? 22.187 45.429 -61.229 1.00 82.12 206 VAL A CA 1
ATOM 1568 C C . VAL A 1 206 ? 20.798 45.360 -60.618 1.00 82.12 206 VAL A C 1
ATOM 1570 O O . VAL A 1 206 ? 20.659 45.349 -59.396 1.00 82.12 206 VAL A O 1
ATOM 1573 N N . SER A 1 207 ? 19.766 45.332 -61.455 1.00 80.44 207 SER A N 1
ATOM 1574 C CA . SER A 1 207 ? 18.390 45.141 -61.009 1.00 80.44 207 SER A CA 1
ATOM 1575 C C . SER A 1 207 ? 17.857 43.787 -61.464 1.00 80.44 207 SER A C 1
ATOM 1577 O O . SER A 1 207 ? 18.093 43.327 -62.583 1.00 80.44 207 SER A O 1
ATOM 1579 N N . VAL A 1 208 ? 17.120 43.148 -60.565 1.00 78.31 208 VAL A N 1
ATOM 1580 C CA . VAL A 1 208 ? 16.314 41.958 -60.834 1.00 78.31 208 VAL A CA 1
ATOM 1581 C C . VAL A 1 208 ? 14.849 42.346 -60.723 1.00 78.31 208 VAL A C 1
ATOM 1583 O O . VAL A 1 208 ? 14.469 43.124 -59.846 1.00 78.31 208 VAL A O 1
ATOM 1586 N N . ASP A 1 209 ? 14.039 41.836 -61.644 1.00 84.00 209 ASP A N 1
ATOM 1587 C CA . ASP A 1 209 ? 12.602 42.076 -61.640 1.00 84.00 209 ASP A CA 1
ATOM 1588 C C . ASP A 1 209 ? 11.945 41.098 -60.659 1.00 84.00 209 ASP A C 1
ATOM 1590 O O . ASP A 1 209 ? 11.872 39.894 -60.903 1.00 84.00 209 ASP A O 1
ATOM 1594 N N . ILE A 1 210 ? 11.492 41.627 -59.521 1.00 84.62 210 ILE A N 1
ATOM 1595 C CA . ILE A 1 210 ? 10.846 40.835 -58.467 1.00 84.62 210 ILE A CA 1
ATOM 1596 C C . ILE A 1 210 ? 9.565 40.177 -58.985 1.00 84.62 210 ILE A C 1
ATOM 1598 O O . ILE A 1 210 ? 9.249 39.067 -58.569 1.00 84.62 210 ILE A O 1
ATOM 1602 N N . LYS A 1 211 ? 8.838 40.824 -59.901 1.00 85.88 211 LYS A N 1
ATOM 1603 C CA . LYS A 1 211 ? 7.619 40.250 -60.465 1.00 85.88 211 LYS A CA 1
ATOM 1604 C C . LYS A 1 211 ? 7.948 39.035 -61.330 1.00 85.88 211 LYS A C 1
ATOM 1606 O O . LYS A 1 211 ? 7.321 37.998 -61.172 1.00 85.88 211 LYS A O 1
ATOM 1611 N N . GLU A 1 212 ? 8.989 39.133 -62.153 1.00 82.06 212 GLU A N 1
ATOM 1612 C CA . GLU A 1 212 ? 9.478 38.013 -62.969 1.00 82.06 212 GLU A CA 1
ATOM 1613 C C . GLU A 1 212 ? 9.953 36.835 -62.095 1.00 82.06 212 GLU A C 1
ATOM 1615 O O . GLU A 1 212 ? 9.670 35.677 -62.397 1.00 82.06 212 GLU A O 1
ATOM 1620 N N . ALA A 1 213 ? 10.625 37.117 -60.973 1.00 81.44 213 ALA A N 1
ATOM 1621 C CA . ALA A 1 213 ? 11.043 36.085 -60.024 1.00 81.44 213 ALA A CA 1
ATOM 1622 C C . ALA A 1 213 ? 9.850 35.388 -59.343 1.00 81.44 213 ALA A C 1
ATOM 1624 O O . ALA A 1 213 ? 9.877 34.174 -59.153 1.00 81.44 213 ALA A O 1
ATOM 1625 N N . LEU A 1 214 ? 8.800 36.135 -58.991 1.00 84.75 214 LEU A N 1
ATOM 1626 C CA . LEU A 1 214 ? 7.581 35.578 -58.399 1.00 84.75 214 LEU A CA 1
ATOM 1627 C C . LEU A 1 214 ? 6.783 34.746 -59.411 1.00 84.75 214 LEU A C 1
ATOM 1629 O O . LEU A 1 214 ? 6.351 33.644 -59.072 1.00 84.75 214 LEU A O 1
ATOM 1633 N N . ASP A 1 215 ? 6.697 35.199 -60.664 1.00 85.12 215 ASP A N 1
ATOM 1634 C CA . ASP A 1 215 ? 6.080 34.441 -61.757 1.00 85.12 215 ASP A CA 1
ATOM 1635 C C . ASP A 1 215 ? 6.800 33.095 -61.978 1.00 85.12 215 ASP A C 1
ATOM 1637 O O . ASP A 1 215 ? 6.150 32.054 -62.094 1.00 85.12 215 ASP A O 1
ATOM 1641 N N . LEU A 1 216 ? 8.142 33.078 -61.959 1.00 83.44 216 LEU A N 1
ATOM 1642 C CA . LEU A 1 216 ? 8.948 31.848 -62.056 1.00 83.44 216 LEU A CA 1
ATOM 1643 C C . LEU A 1 216 ? 8.739 30.887 -60.875 1.00 83.44 216 LEU A C 1
ATOM 1645 O O . LEU A 1 216 ? 8.891 29.676 -61.027 1.00 83.44 216 LEU A O 1
ATOM 1649 N N . LEU A 1 217 ? 8.384 31.412 -59.702 1.00 81.06 217 LEU A N 1
ATOM 1650 C CA . LEU A 1 217 ? 8.022 30.616 -58.528 1.00 81.06 217 LEU A CA 1
ATOM 1651 C C . LEU A 1 217 ? 6.546 30.176 -58.543 1.00 81.06 217 LEU A C 1
ATOM 1653 O O . LEU A 1 217 ? 6.121 29.459 -57.638 1.00 81.06 217 LEU A O 1
ATOM 1657 N N . GLY A 1 218 ? 5.768 30.585 -59.552 1.00 79.75 218 GLY A N 1
ATOM 1658 C CA . GLY A 1 218 ? 4.333 30.314 -59.648 1.00 79.75 218 GLY A CA 1
ATOM 1659 C C . GLY A 1 218 ? 3.492 31.090 -58.630 1.00 79.75 218 GLY A C 1
ATOM 1660 O O . GLY A 1 218 ? 2.395 30.652 -58.286 1.00 79.75 218 GLY A O 1
ATOM 1661 N N . ILE A 1 219 ? 4.009 32.210 -58.118 1.00 78.12 219 ILE A N 1
ATOM 1662 C CA . ILE A 1 219 ? 3.365 33.061 -57.115 1.00 78.12 219 ILE A CA 1
ATOM 1663 C C . ILE A 1 219 ? 2.800 34.296 -57.834 1.00 78.12 219 ILE A C 1
ATOM 1665 O O . ILE A 1 219 ? 3.557 35.197 -58.185 1.00 78.12 219 ILE A O 1
ATOM 1669 N N . THR A 1 220 ? 1.481 34.330 -58.059 1.00 69.50 220 THR A N 1
ATOM 1670 C CA . THR A 1 220 ? 0.749 35.495 -58.610 1.00 69.50 220 THR A CA 1
ATOM 1671 C C . THR A 1 220 ? 0.308 36.482 -57.544 1.00 69.50 220 THR A C 1
ATOM 1673 O O . THR A 1 220 ? -0.189 35.996 -56.500 1.00 69.50 220 THR A O 1
#

Solvent-accessible surface area (backbone atoms only — not comparable to full-atom values): 12920 Å² total; per-residue (Å²): 140,76,92,75,86,61,72,48,71,78,57,84,58,70,60,59,65,50,32,38,41,39,31,49,38,69,44,54,61,42,80,44,78,65,63,50,55,43,60,44,55,30,53,63,53,17,52,32,40,75,51,47,48,64,64,46,48,54,51,50,51,51,38,46,73,37,99,75,47,80,73,75,42,57,22,43,48,56,98,85,40,80,40,65,60,42,90,65,23,47,33,68,53,70,9,36,16,17,25,66,85,29,44,80,30,38,82,55,96,68,25,30,30,37,42,23,66,48,59,95,47,44,93,76,42,33,31,32,36,40,34,29,45,36,54,67,64,56,47,58,77,42,64,37,42,42,40,39,35,42,47,44,93,92,23,31,42,36,38,42,38,36,45,37,26,36,7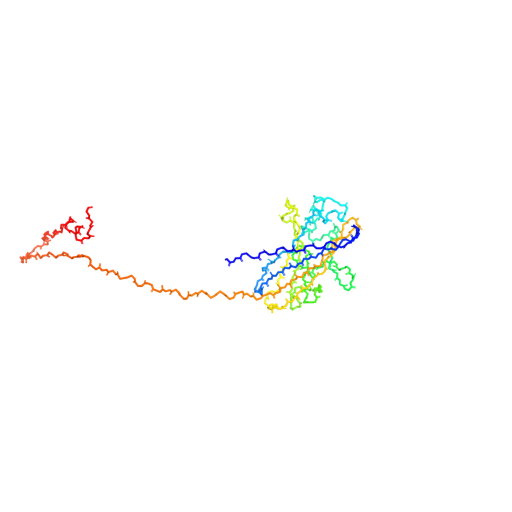6,72,82,83,79,84,73,76,77,84,80,84,77,82,83,80,83,76,86,73,62,87,87,86,85,90,81,90,80,78,95,71,96,66,90,79,80,82,88,83,85,79,62,64,65,60,56,31,51,43,69,71,53,129

Foldseek 3Di:
DDDDADEDDWDWDDDLQETETETEDEDAAAQDFDKHKHKDQQQSQQSSQVHGLVVVLVLLVQQLPDPDDPPQFKFWADPNDGHFQDPQQADHSRWGFAALAQHGGGPDDRGFKIWHWDCPPSVVRITIIIMGTDRPRDHQQRKGWTWMWGDDPSGIYIYIYIYHHHHDDDDPDDDDDDDDDDDDQQDDDDDDDDDDDDDDPDDDDDDDDVVVVCVSVVHD

Mean predicted aligned error: 12.74 Å

pLDDT: mean 84.51, std 15.03, range [32.38, 98.06]